Protein 4O8S (pdb70)

Foldseek 3Di:
DADPVLVVQVVLVLLVLLCLPAFAWAEDVLCVVFPPQPFGDFETEEEHADDDPSVVSSVVSDDAFKAWDDKAFPDDDPFKTWITWIAGPVGRDIDDYIYMYGHPVDDDPVQWDAGPRTYGDPLVNLVVLLLQDPPNPHHDQACVSLSVNLVCCVPPLVSDALVSLVSQLVVLVCLVVNCVRYVVNQCVDPRHVVPDSSVSSVSSNVSVVSNVVNVVVVVVVVVVVD

Sequence (226 aa):
SLSEQALNHEKLRAIVKNLADTPVLKGETALYLGYGLNRFSEDLDFDCHKKINLLGRVKSAIPNGIILNDIHIKKDTDSVGRYVRYATKDNKEEQTLKLEISYRDAPKESEVNVIEGRIAKIERIIDNKLCACFDGEHTRTKARDLFDLHFLAKHYEEHFNLDLASRLKDFSKDPDKLVSDYLVDVKLDALLNQIDLEETALELGVAQLIHKKLEKQSHSLNALQE

Secondary structure (DSSP, 8-state):
---HHHHHHHH--HHHHHGGG---B-HHHHHHHHS--SS----EEEEESS---HHHHHHHH--TTEEEEE---SEE-SSEEE--EEEESS--S-EE--EEEEES----GGGEE-S---EE-HHHHHHHHHIIIIISSS----HHHHHHHHHHHHH-GGG--HHHHHHHHHHHS-HHHHHHHHHHHHHH-TTTTT--HHHHHHHHH--HHHHHHHHHHHHHHHHHH-

Organism: Helicobacter pylori (strain J99 / ATCC 700824) (NCBI:txid85963)

B-factor: mean 47.05, std 17.24, range [21.66, 125.43]

Solvent-accessible surface area: 12280 Å² total

InterPro domains:
  IPR014942 Nucleotidyl transferase AbiEii toxin, Type IV TA system [PF08843] (22-191)

Radius of gyration: 19.29 Å; Cα contacts (8 Å, |Δi|>4): 319; chains: 1; bounding box: 40×39×67 Å

Structure (mmCIF, N/CA/C/O backbone):
data_4O8S
#
_entry.id   4O8S
#
_cell.length_a   90.056
_cell.length_b   90.056
_cell.length_c   70.867
_cell.angle_alpha   90.000
_cell.angle_beta   90.000
_cell.angle_gamma   120.000
#
_symmetry.space_group_name_H-M   'P 62'
#
loop_
_entity.id
_entity.type
_entity.pdbx_description
1 polymer Putative
2 water water
#
loop_
_atom_site.group_PDB
_atom_site.id
_atom_site.type_symbol
_atom_site.label_atom_id
_atom_site.label_alt_id
_atom_site.label_comp_id
_atom_site.label_asym_id
_atom_site.label_entity_id
_atom_site.label_seq_id
_atom_site.pdbx_PDB_ins_code
_atom_site.Cartn_x
_atom_site.Cartn_y
_atom_site.Cartn_z
_atom_site.occupancy
_atom_site.B_iso_or_equiv
_atom_site.auth_seq_id
_atom_site.auth_comp_id
_atom_site.auth_asym_id
_atom_site.auth_atom_id
_atom_site.pdbx_PDB_model_num
ATOM 1 N N . SER A 1 1 ? 40.668 5.891 53.634 1.00 95.42 11 SER A N 1
ATOM 2 C CA . SER A 1 1 ? 41.957 6.049 54.306 1.00 96.58 11 SER A CA 1
ATOM 3 C C . SER A 1 1 ? 42.285 4.951 55.337 1.00 97.76 11 SER A C 1
ATOM 4 O O . SER A 1 1 ? 43.319 4.293 55.180 1.00 98.89 11 SER A O 1
ATOM 7 N N . LEU A 1 2 ? 41.479 4.725 56.385 1.00 75.91 12 LEU A N 1
ATOM 8 C CA . LEU A 1 2 ? 40.331 5.510 56.868 1.00 70.75 12 LEU A CA 1
ATOM 9 C C . LEU A 1 2 ? 40.276 5.146 58.357 1.00 66.09 12 LEU A C 1
ATOM 10 O O . LEU A 1 2 ? 40.419 3.967 58.704 1.00 64.03 12 LEU A O 1
ATOM 15 N N . SER A 1 3 ? 40.103 6.126 59.242 1.00 55.12 13 SER A N 1
ATOM 16 C CA . SER A 1 3 ? 40.175 5.836 60.683 1.00 55.74 13 SER A CA 1
ATOM 17 C C . SER A 1 3 ? 39.126 4.812 61.160 1.00 53.21 13 SER A C 1
ATOM 18 O O . SER A 1 3 ? 38.142 4.543 60.463 1.00 50.49 13 SER A O 1
ATOM 21 N N . GLU A 1 4 ? 39.360 4.212 62.324 1.00 58.43 14 GLU A N 1
ATOM 22 C CA . GLU A 1 4 ? 38.434 3.211 62.863 1.00 60.50 14 GLU A CA 1
ATOM 23 C C . GLU A 1 4 ? 37.104 3.868 63.229 1.00 56.49 14 GLU A C 1
ATOM 24 O O . GLU A 1 4 ? 36.026 3.279 63.076 1.00 51.74 14 GLU A O 1
ATOM 30 N N . GLN A 1 5 ? 37.200 5.101 63.712 1.00 58.36 15 GLN A N 1
ATOM 31 C CA . GLN A 1 5 ? 36.035 5.914 64.009 1.00 57.86 15 GLN A CA 1
ATOM 32 C C . GLN A 1 5 ? 35.223 6.147 62.723 1.00 55.04 15 GLN A C 1
ATOM 33 O O . GLN A 1 5 ? 34.005 5.974 62.705 1.00 48.35 15 GLN A O 1
ATOM 39 N N . ALA A 1 6 ? 35.910 6.522 61.647 1.00 38.79 16 ALA A N 1
ATOM 40 C CA . ALA A 1 6 ? 35.260 6.714 60.355 1.00 39.60 16 ALA A CA 1
ATOM 41 C C . ALA A 1 6 ? 34.638 5.408 59.850 1.00 39.95 16 ALA A C 1
ATOM 42 O O . ALA A 1 6 ? 33.525 5.413 59.298 1.00 33.22 16 ALA A O 1
ATOM 44 N N . LEU A 1 7 ? 35.352 4.295 60.039 1.00 46.14 17 LEU A N 1
ATOM 45 C CA . LEU A 1 7 ? 34.874 2.983 59.587 1.00 44.51 17 LEU A CA 1
ATOM 46 C C . LEU A 1 7 ? 33.556 2.582 60.246 1.00 44.01 17 LEU A C 1
ATOM 47 O O . LEU A 1 7 ? 32.659 2.044 59.593 1.00 43.14 17 LEU A O 1
ATOM 52 N N . ASN A 1 8 ? 33.440 2.806 61.549 1.00 40.54 18 ASN A N 1
ATOM 53 C CA . ASN A 1 8 ? 32.188 2.479 62.215 1.00 39.94 18 ASN A CA 1
ATOM 54 C C . ASN A 1 8 ? 31.074 3.425 61.774 1.00 36.29 18 ASN A C 1
ATOM 55 O O . ASN A 1 8 ? 29.929 3.005 61.605 1.00 38.67 18 ASN A O 1
ATOM 60 N N . HIS A 1 9 ? 31.426 4.688 61.549 1.00 36.53 19 HIS A N 1
ATOM 61 C CA . HIS A 1 9 ? 30.478 5.668 61.028 1.00 38.60 19 HIS A CA 1
ATOM 62 C C . HIS A 1 9 ? 29.926 5.235 59.663 1.00 37.77 19 HIS A C 1
ATOM 63 O O . HIS A 1 9 ? 28.708 5.232 59.444 1.00 34.93 19 HIS A O 1
ATOM 70 N N . GLU A 1 10 ? 30.818 4.869 58.744 1.00 36.55 20 GLU A N 1
ATOM 71 C CA . GLU A 1 10 ? 30.382 4.402 57.423 1.00 34.37 20 GLU A CA 1
ATOM 72 C C . GLU A 1 10 ? 29.485 3.177 57.534 1.00 33.26 20 GLU A C 1
ATOM 73 O O . GLU A 1 10 ? 28.495 3.040 56.810 1.00 33.27 20 GLU A O 1
ATOM 79 N N . LYS A 1 11 ? 29.834 2.274 58.440 1.00 37.94 21 LYS A N 1
ATOM 80 C CA . LYS A 1 11 ? 29.056 1.052 58.625 1.00 40.44 21 LYS A CA 1
ATOM 81 C C . LYS A 1 11 ? 27.631 1.364 59.088 1.00 38.24 21 LYS A C 1
ATOM 82 O O . LYS A 1 11 ? 26.663 0.747 58.625 1.00 36.59 21 LYS A O 1
ATOM 88 N N . LEU A 1 12 ? 27.497 2.330 59.995 1.00 31.53 22 LEU A N 1
ATOM 89 C CA . LEU A 1 12 ? 26.168 2.720 60.447 1.00 32.96 22 LEU A CA 1
ATOM 90 C C . LEU A 1 12 ? 25.408 3.399 59.329 1.00 29.65 22 LEU A C 1
ATOM 91 O O . LEU A 1 12 ? 24.240 3.105 59.117 1.00 29.42 22 LEU A O 1
ATOM 104 N N . ARG A 1 14 ? 25.701 3.033 56.055 1.00 36.64 24 ARG A N 1
ATOM 105 C CA . ARG A 1 14 ? 25.296 2.029 55.054 1.00 40.87 24 ARG A CA 1
ATOM 106 C C . ARG A 1 14 ? 24.098 1.191 55.484 1.00 36.38 24 ARG A C 1
ATOM 107 O O . ARG A 1 14 ? 23.183 0.968 54.697 1.00 38.91 24 ARG A O 1
ATOM 115 N N . ALA A 1 15 ? 24.120 0.714 56.726 1.00 33.65 25 ALA A N 1
ATOM 116 C CA . ALA A 1 15 ? 23.023 -0.100 57.244 1.00 35.18 25 ALA A CA 1
ATOM 117 C C . ALA A 1 15 ? 21.721 0.688 57.174 1.00 36.30 25 ALA A C 1
ATOM 118 O O . ALA A 1 15 ? 20.667 0.171 56.762 1.00 35.54 25 ALA A O 1
ATOM 120 N N . ILE A 1 16 ? 21.795 1.955 57.567 1.00 34.01 26 ILE A N 1
ATOM 121 C CA . ILE A 1 16 ? 20.607 2.792 57.534 1.00 33.81 26 ILE A CA 1
ATOM 122 C C . ILE A 1 16 ? 20.076 2.907 56.116 1.00 31.75 26 ILE A C 1
ATOM 123 O O . ILE A 1 16 ? 18.901 2.611 55.866 1.00 32.46 26 ILE A O 1
ATOM 128 N N . VAL A 1 17 ? 20.922 3.333 55.182 1.00 26.39 27 VAL A N 1
ATOM 129 C CA . VAL A 1 17 ? 20.452 3.532 53.805 1.00 28.85 27 VAL A CA 1
ATOM 130 C C . VAL A 1 17 ? 19.921 2.222 53.192 1.00 29.76 27 VAL A C 1
ATOM 131 O O . VAL A 1 17 ? 18.875 2.214 52.538 1.00 30.31 27 VAL A O 1
ATOM 135 N N . LYS A 1 18 ? 20.615 1.115 53.430 1.00 37.61 28 LYS A N 1
ATOM 136 C CA . LYS A 1 18 ? 20.126 -0.176 52.944 1.00 40.31 28 LYS A CA 1
ATOM 137 C C . LYS A 1 18 ? 18.755 -0.521 53.561 1.00 40.44 28 LYS A C 1
ATOM 138 O O . LYS A 1 18 ? 17.857 -1.010 52.869 1.00 37.94 28 LYS A O 1
ATOM 144 N N . ASN A 1 19 ? 18.573 -0.220 54.844 1.00 36.36 29 ASN A N 1
ATOM 145 C CA . ASN A 1 19 ? 17.273 -0.460 55.474 1.00 38.57 29 ASN A CA 1
ATOM 146 C C . ASN A 1 19 ? 16.146 0.289 54.773 1.00 41.31 29 ASN A C 1
ATOM 147 O O . ASN A 1 19 ? 15.036 -0.221 54.658 1.00 46.09 29 ASN A O 1
ATOM 152 N N . LEU A 1 20 ? 16.440 1.480 54.266 1.00 34.25 30 LEU A N 1
ATOM 153 C CA . LEU A 1 20 ? 15.412 2.310 53.642 1.00 32.91 30 LEU A CA 1
ATOM 154 C C . LEU A 1 20 ? 15.145 1.991 52.168 1.00 36.29 30 LEU A C 1
ATOM 155 O O . LEU A 1 20 ? 14.360 2.689 51.516 1.00 33.15 30 LEU A O 1
ATOM 160 N N . ALA A 1 21 ? 15.767 0.941 51.637 1.00 44.58 31 ALA A N 1
ATOM 161 C CA . ALA A 1 21 ? 15.620 0.629 50.207 1.00 42.51 31 ALA A CA 1
ATOM 162 C C . ALA A 1 21 ? 14.186 0.268 49.780 1.00 45.64 31 ALA A C 1
ATOM 163 O O . ALA A 1 21 ? 13.826 0.393 48.597 1.00 44.28 31 ALA A O 1
ATOM 165 N N . ASP A 1 22 ? 13.366 -0.172 50.732 1.00 49.25 32 ASP A N 1
ATOM 166 C CA . ASP A 1 22 ? 11.968 -0.464 50.425 1.00 52.04 32 ASP A CA 1
ATOM 167 C C . ASP A 1 22 ? 11.011 0.692 50.741 1.00 54.36 32 ASP A C 1
ATOM 168 O O . ASP A 1 22 ? 9.793 0.519 50.691 1.00 58.65 32 ASP A O 1
ATOM 173 N N . THR A 1 23 ? 11.560 1.870 51.051 1.00 44.51 33 THR A N 1
ATOM 174 C CA . THR A 1 23 ? 10.748 3.071 51.289 1.00 41.85 33 THR A CA 1
ATOM 175 C C . THR A 1 23 ? 10.942 4.030 50.116 1.00 39.46 33 THR A C 1
ATOM 176 O O . THR A 1 23 ? 11.728 3.736 49.211 1.00 38.60 33 THR A O 1
ATOM 180 N N . PRO A 1 24 ? 10.228 5.175 50.106 1.00 42.70 34 PRO A N 1
ATOM 181 C CA . PRO A 1 24 ? 10.498 6.075 48.976 1.00 41.75 34 PRO A CA 1
ATOM 182 C C . PRO A 1 24 ? 11.667 7.040 49.228 1.00 36.62 34 PRO A C 1
ATOM 183 O O . PRO A 1 24 ? 11.878 7.940 48.413 1.00 36.72 34 PRO A O 1
ATOM 195 N N . VAL A 1 26 ? 15.158 8.779 49.160 1.00 29.67 36 VAL A N 1
ATOM 196 C CA . VAL A 1 26 ? 16.235 8.843 48.174 1.00 29.01 36 VAL A CA 1
ATOM 197 C C . VAL A 1 26 ? 17.418 9.612 48.758 1.00 29.89 36 VAL A C 1
ATOM 198 O O . VAL A 1 26 ? 17.281 10.811 49.091 1.00 27.11 36 VAL A O 1
ATOM 202 N N . LEU A 1 27 ? 18.562 8.938 48.896 1.00 23.53 37 LEU A N 1
ATOM 203 C CA . LEU A 1 27 ? 19.803 9.576 49.367 1.00 25.66 37 LEU A CA 1
ATOM 204 C C . LEU A 1 27 ? 20.321 10.530 48.307 1.00 29.88 37 LEU A C 1
ATOM 205 O O . LEU A 1 27 ? 20.363 10.188 47.118 1.00 26.72 37 LEU A O 1
ATOM 210 N N . LYS A 1 28 ? 20.709 11.736 48.725 1.00 21.66 38 LYS A N 1
ATOM 211 C CA . LYS A 1 28 ? 21.237 12.713 47.800 1.00 24.70 38 LYS A CA 1
ATOM 212 C C . LYS A 1 28 ? 22.517 13.322 48.354 1.00 22.28 38 LYS A C 1
ATOM 213 O O . LYS A 1 28 ? 23.082 12.832 49.331 1.00 22.24 38 LYS A O 1
ATOM 219 N N . GLY A 1 29 ? 22.973 14.376 47.694 1.00 28.18 39 GLY A N 1
ATOM 220 C CA . GLY A 1 29 ? 24.115 15.144 48.136 1.00 28.62 39 GLY A CA 1
ATOM 221 C C . GLY A 1 29 ? 25.413 14.391 48.284 1.00 30.58 39 GLY A C 1
ATOM 222 O O . GLY A 1 29 ? 25.703 13.421 47.545 1.00 29.89 39 GLY A O 1
ATOM 223 N N . GLU A 1 30 ? 26.193 14.824 49.268 1.00 26.63 40 GLU A N 1
ATOM 224 C CA . GLU A 1 30 ? 27.579 14.402 49.382 1.00 28.93 40 GLU A CA 1
ATOM 225 C C . GLU A 1 30 ? 27.738 12.939 49.696 1.00 28.59 40 GLU A C 1
ATOM 226 O O . GLU A 1 30 ? 28.600 12.256 49.132 1.00 28.07 40 GLU A O 1
ATOM 232 N N . THR A 1 31 ? 26.915 12.439 50.601 1.00 24.78 41 THR A N 1
ATOM 233 C CA . THR A 1 31 ? 27.066 11.051 50.996 1.00 26.13 41 THR A CA 1
ATOM 234 C C . THR A 1 31 ? 26.502 10.117 49.921 1.00 25.65 41 THR A C 1
ATOM 235 O O . THR A 1 31 ? 26.867 8.942 49.872 1.00 26.00 41 THR A O 1
ATOM 239 N N . ALA A 1 32 ? 25.660 10.642 49.031 1.00 24.58 42 ALA A N 1
ATOM 240 C CA . ALA A 1 32 ? 25.240 9.857 47.857 1.00 26.85 42 ALA A CA 1
ATOM 241 C C . ALA A 1 32 ? 26.446 9.655 46.948 1.00 25.69 42 ALA A C 1
ATOM 242 O O . ALA A 1 32 ? 26.721 8.542 46.479 1.00 25.55 42 ALA A O 1
ATOM 244 N N . LEU A 1 33 ? 27.198 10.725 46.731 1.00 26.12 43 LEU A N 1
ATOM 245 C CA . LEU A 1 33 ? 28.449 10.608 45.974 1.00 30.06 43 LEU A CA 1
ATOM 246 C C . LEU A 1 33 ? 29.422 9.606 46.617 1.00 28.74 43 LEU A C 1
ATOM 247 O O . LEU A 1 33 ? 30.047 8.786 45.920 1.00 28.63 43 LEU A O 1
ATOM 252 N N . TYR A 1 34 ? 29.519 9.636 47.945 1.00 26.62 44 TYR A N 1
ATOM 253 C CA . TYR A 1 34 ? 30.449 8.758 48.649 1.00 28.27 44 TYR A CA 1
ATOM 254 C C . TYR A 1 34 ? 30.061 7.277 48.652 1.00 32.73 44 TYR A C 1
ATOM 255 O O . TYR A 1 34 ? 30.918 6.419 48.417 1.00 32.79 44 TYR A O 1
ATOM 264 N N . LEU A 1 35 ? 28.790 6.980 48.933 1.00 27.15 45 LEU A N 1
ATOM 265 C CA . LEU A 1 35 ? 28.336 5.593 49.052 1.00 31.36 45 LEU A CA 1
ATOM 266 C C . LEU A 1 35 ? 27.995 5.009 47.679 1.00 31.68 45 LEU A C 1
ATOM 267 O O . LEU A 1 35 ? 28.092 3.805 47.463 1.00 33.78 45 LEU A O 1
ATOM 272 N N . GLY A 1 36 ? 27.567 5.870 46.766 1.00 29.45 46 GLY A N 1
ATOM 273 C CA . GLY A 1 36 ? 27.085 5.407 45.481 1.00 35.33 46 GLY A CA 1
ATOM 274 C C . GLY A 1 36 ? 28.016 5.627 44.298 1.00 36.92 46 GLY A C 1
ATOM 275 O O . GLY A 1 36 ? 27.985 4.843 43.348 1.00 31.62 46 GLY A O 1
ATOM 276 N N . TYR A 1 37 ? 28.841 6.671 44.332 1.00 27.18 47 TYR A N 1
ATOM 277 C CA . TYR A 1 37 ? 29.535 7.038 43.105 1.00 28.25 47 TYR A CA 1
ATOM 278 C C . TYR A 1 37 ? 31.055 7.140 43.186 1.00 25.75 47 TYR A C 1
ATOM 279 O O . TYR A 1 37 ? 31.686 7.653 42.254 1.00 29.76 47 TYR A O 1
ATOM 288 N N . GLY A 1 38 ? 31.641 6.666 44.279 1.00 26.44 48 GLY A N 1
ATOM 289 C CA . GLY A 1 38 ? 33.091 6.589 44.380 1.00 32.36 48 GLY A CA 1
ATOM 290 C C . GLY A 1 38 ? 33.824 7.871 44.752 1.00 31.43 48 GLY A C 1
ATOM 291 O O . GLY A 1 38 ? 35.024 8.022 44.470 1.00 28.37 48 GLY A O 1
ATOM 292 N N . LEU A 1 39 ? 33.125 8.809 45.387 1.00 23.92 49 LEU A N 1
ATOM 293 C CA . LEU A 1 39 ? 33.778 10.045 45.813 1.00 26.11 49 LEU A CA 1
ATOM 294 C C . LEU A 1 39 ? 35.023 9.725 46.653 1.00 25.62 49 LEU A C 1
ATOM 295 O O . LEU A 1 39 ? 34.967 8.876 47.550 1.00 25.10 49 LEU A O 1
ATOM 300 N N . ASN A 1 40 ? 36.137 10.406 46.388 1.00 27.67 50 ASN A N 1
ATOM 301 C CA . ASN A 1 40 ? 37.385 10.079 47.083 1.00 34.20 50 ASN A CA 1
ATOM 302 C C . ASN A 1 40 ? 37.722 11.019 48.250 1.00 36.19 50 ASN A C 1
ATOM 303 O O . ASN A 1 40 ? 38.882 11.393 48.456 1.00 33.75 50 ASN A O 1
ATOM 308 N N . ARG A 1 41 ? 36.695 11.412 49.001 1.00 32.80 51 ARG A N 1
ATOM 309 C CA . ARG A 1 41 ? 36.890 12.041 50.307 1.00 29.75 51 ARG A CA 1
ATOM 310 C C . ARG A 1 41 ? 35.771 11.454 51.141 1.00 31.56 51 ARG A C 1
ATOM 311 O O . ARG A 1 41 ? 34.782 10.957 50.587 1.00 31.33 51 ARG A O 1
ATOM 319 N N . PHE A 1 42 ? 35.925 11.471 52.455 1.00 29.04 52 PHE A N 1
ATOM 320 C CA . PHE A 1 42 ? 34.890 10.971 53.347 1.00 29.24 52 PHE A CA 1
ATOM 321 C C . PHE A 1 42 ? 33.722 11.949 53.417 1.00 29.77 52 PHE A C 1
ATOM 322 O O . PHE A 1 42 ? 33.874 13.139 53.090 1.00 31.15 52 PHE A O 1
ATOM 330 N N . SER A 1 43 ? 32.562 11.444 53.836 1.00 33.57 53 SER A N 1
ATOM 331 C CA . SER A 1 43 ? 31.340 12.244 54.001 1.00 33.37 53 SER A CA 1
ATOM 332 C C . SER A 1 43 ? 30.601 11.700 55.222 1.00 34.14 53 SER A C 1
ATOM 333 O O . SER A 1 43 ? 30.511 10.486 55.385 1.00 31.22 53 SER A O 1
ATOM 336 N N . GLU A 1 44 ? 30.041 12.571 56.062 1.00 33.51 54 GLU A N 1
ATOM 337 C CA . GLU A 1 44 ? 29.534 12.111 57.356 1.00 37.05 54 GLU A CA 1
ATOM 338 C C . GLU A 1 44 ? 28.033 12.314 57.609 1.00 38.10 54 GLU A C 1
ATOM 339 O O . GLU A 1 44 ? 27.507 11.739 58.555 1.00 39.77 54 GLU A O 1
ATOM 345 N N . ASP A 1 45 ? 27.358 13.148 56.822 1.00 34.96 55 ASP A N 1
ATOM 346 C CA . ASP A 1 45 ? 25.929 13.408 57.048 1.00 36.59 55 ASP A CA 1
ATOM 347 C C . ASP A 1 45 ? 25.048 12.603 56.077 1.00 38.04 55 ASP A C 1
ATOM 348 O O . ASP A 1 45 ? 25.485 12.284 54.970 1.00 35.25 55 ASP A O 1
ATOM 353 N N . LEU A 1 46 ? 23.814 12.281 56.473 1.00 25.37 56 LEU A N 1
ATOM 354 C CA . LEU A 1 46 ? 22.895 11.639 55.540 1.00 23.95 56 LEU A CA 1
ATOM 355 C C . LEU A 1 46 ? 21.790 12.621 55.160 1.00 29.32 56 LEU A C 1
ATOM 356 O O . LEU A 1 46 ? 21.151 13.231 56.046 1.00 31.25 56 LEU A O 1
ATOM 361 N N . ASP A 1 47 ? 21.566 12.789 53.856 1.00 27.11 57 ASP A N 1
ATOM 362 C CA . ASP A 1 47 ? 20.549 13.713 53.368 1.00 30.37 57 ASP A CA 1
ATOM 363 C C . ASP A 1 47 ? 19.645 12.994 52.362 1.00 31.92 57 ASP A C 1
ATOM 364 O O . ASP A 1 47 ? 20.135 12.364 51.407 1.00 29.48 57 ASP A O 1
ATOM 369 N N . PHE A 1 48 ? 18.333 13.092 52.572 1.00 26.17 58 PHE A N 1
ATOM 370 C CA . PHE A 1 48 ? 17.364 12.391 51.727 1.00 24.99 58 PHE A CA 1
ATOM 371 C C . PHE A 1 48 ? 16.304 13.316 51.170 1.00 27.87 58 PHE A C 1
ATOM 372 O O . PHE A 1 48 ? 16.036 14.398 51.736 1.00 28.40 58 PHE A O 1
ATOM 380 N N . ASP A 1 49 ? 15.703 12.897 50.060 1.00 27.30 59 ASP A N 1
ATOM 381 C CA . ASP A 1 49 ? 14.411 13.435 49.620 1.00 30.92 59 ASP A CA 1
ATOM 382 C C . ASP A 1 49 ? 13.418 12.309 49.824 1.00 32.27 59 ASP A C 1
ATOM 383 O O . ASP A 1 49 ? 13.789 11.137 49.739 1.00 30.99 59 ASP A O 1
ATOM 388 N N . CYS A 1 50 ? 12.166 12.659 50.099 1.00 32.70 60 CYS A N 1
ATOM 389 C CA . CYS A 1 50 ? 11.103 11.677 50.211 1.00 33.87 60 CYS A CA 1
ATOM 390 C C . CYS A 1 50 ? 9.778 12.378 49.951 1.00 39.01 60 CYS A C 1
ATOM 391 O O . CYS A 1 50 ? 9.581 13.504 50.406 1.00 38.06 60 CYS A O 1
ATOM 394 N N . HIS A 1 51 ? 8.863 11.732 49.236 1.00 43.19 61 HIS A N 1
ATOM 395 C CA . HIS A 1 51 ? 7.593 12.389 48.912 1.00 45.67 61 HIS A CA 1
ATOM 396 C C . HIS A 1 51 ? 6.536 12.256 50.019 1.00 48.64 61 HIS A C 1
ATOM 397 O O . HIS A 1 51 ? 5.535 12.981 50.011 1.00 52.25 61 HIS A O 1
ATOM 404 N N . LYS A 1 52 ? 6.745 11.337 50.961 1.00 47.36 62 LYS A N 1
ATOM 405 C CA . LYS A 1 52 ? 5.840 11.235 52.108 1.00 49.29 62 LYS A CA 1
ATOM 406 C C . LYS A 1 52 ? 6.553 10.809 53.391 1.00 49.72 62 LYS A C 1
ATOM 407 O O . LYS A 1 52 ? 7.709 10.360 53.364 1.00 46.17 62 LYS A O 1
ATOM 413 N N . LYS A 1 53 ? 5.847 10.944 54.509 1.00 44.38 63 LYS A N 1
ATOM 414 C CA . LYS A 1 53 ? 6.366 10.543 55.815 1.00 46.44 63 LYS A CA 1
ATOM 415 C C . LYS A 1 53 ? 6.528 9.031 55.940 1.00 45.63 63 LYS A C 1
ATOM 416 O O . LYS A 1 53 ? 5.781 8.269 55.323 1.00 46.80 63 LYS A O 1
ATOM 422 N N . ILE A 1 54 ? 7.503 8.608 56.746 1.00 44.05 64 ILE A N 1
ATOM 423 C CA . ILE A 1 54 ? 7.735 7.192 57.037 1.00 46.83 64 ILE A CA 1
ATOM 424 C C . ILE A 1 54 ? 8.057 6.999 58.529 1.00 50.74 64 ILE A C 1
ATOM 425 O O . ILE A 1 54 ? 8.134 7.978 59.287 1.00 49.09 64 ILE A O 1
ATOM 430 N N . ASN A 1 55 ? 8.247 5.749 58.955 1.00 49.77 65 ASN A N 1
ATOM 431 C CA . ASN A 1 55 ? 8.642 5.491 60.336 1.00 49.61 65 ASN A CA 1
ATOM 432 C C . ASN A 1 55 ? 10.165 5.550 60.452 1.00 51.30 65 ASN A C 1
ATOM 433 O O . ASN A 1 55 ? 10.832 4.526 60.628 1.00 49.80 65 ASN A O 1
ATOM 438 N N . LEU A 1 56 ? 10.698 6.766 60.366 1.00 49.43 66 LEU A N 1
ATOM 439 C CA . LEU A 1 56 ? 12.132 6.997 60.379 1.00 46.86 66 LEU A CA 1
ATOM 440 C C . LEU A 1 56 ? 12.782 6.433 61.634 1.00 47.50 66 LEU A C 1
ATOM 441 O O . LEU A 1 56 ? 13.769 5.694 61.555 1.00 47.97 66 LEU A O 1
ATOM 446 N N . LEU A 1 57 ? 12.238 6.804 62.789 1.00 49.36 67 LEU A N 1
ATOM 447 C CA . LEU A 1 57 ? 12.738 6.317 64.069 1.00 51.01 67 LEU A CA 1
ATOM 448 C C . LEU A 1 57 ? 12.804 4.785 64.125 1.00 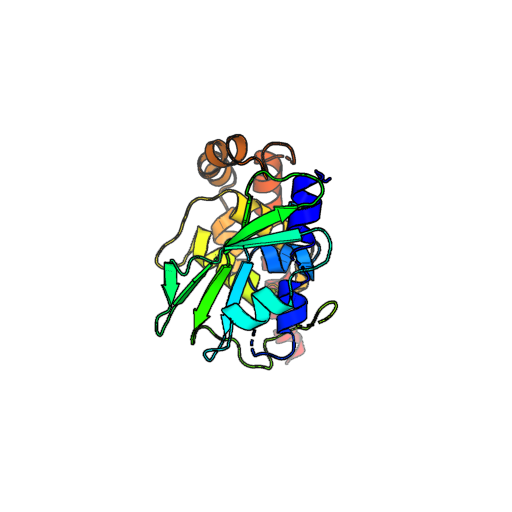49.93 67 LEU A C 1
ATOM 449 O O . LEU A 1 57 ? 13.788 4.211 64.612 1.00 47.56 67 LEU A O 1
ATOM 454 N N . GLY A 1 58 ? 11.765 4.131 63.609 1.00 48.76 68 GLY A N 1
ATOM 455 C CA . GLY A 1 58 ? 11.704 2.679 63.628 1.00 54.44 68 GLY A CA 1
ATOM 456 C C . GLY A 1 58 ? 12.719 2.025 62.706 1.00 52.29 68 GLY A C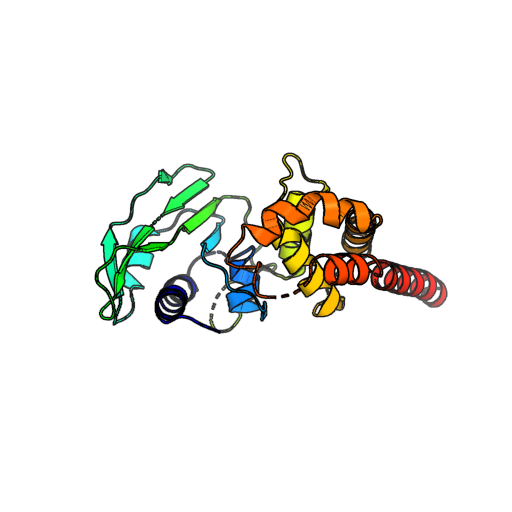 1
ATOM 457 O O . GLY A 1 58 ? 13.422 1.089 63.100 1.00 52.87 68 GLY A O 1
ATOM 458 N N . ARG A 1 59 ? 12.794 2.510 61.471 1.00 47.12 69 ARG A N 1
ATOM 459 C CA . ARG A 1 59 ? 13.751 1.966 60.513 1.00 45.93 69 ARG A CA 1
ATOM 460 C C . ARG A 1 59 ? 15.178 2.151 61.026 1.00 45.37 69 ARG A C 1
ATOM 461 O O . ARG A 1 59 ? 16.010 1.239 60.941 1.00 46.02 69 ARG A O 1
ATOM 469 N N . VAL A 1 60 ? 15.463 3.326 61.580 1.00 41.83 70 VAL A N 1
ATOM 470 C CA . VAL A 1 60 ? 16.804 3.578 62.082 1.00 41.62 70 VAL A CA 1
ATOM 471 C C . VAL A 1 60 ? 17.171 2.606 63.200 1.00 45.09 70 VAL A C 1
ATOM 472 O O . VAL A 1 60 ? 18.267 2.028 63.184 1.00 45.80 70 VAL A O 1
ATOM 476 N N . LYS A 1 61 ? 16.266 2.406 64.158 1.00 50.93 71 LYS A N 1
ATOM 477 C CA . LYS A 1 61 ? 16.558 1.473 65.245 1.00 51.32 71 LYS A CA 1
ATOM 478 C C . LYS A 1 61 ? 16.682 0.033 64.724 1.00 51.60 71 LYS A C 1
ATOM 479 O O . LYS A 1 61 ? 17.565 -0.709 65.143 1.00 53.65 71 LYS A O 1
ATOM 485 N N . SER A 1 62 ? 15.836 -0.345 63.771 1.00 51.02 72 SER A N 1
ATOM 486 C CA . SER A 1 62 ? 15.896 -1.700 63.234 1.00 53.27 72 SER A CA 1
ATOM 487 C C . SER A 1 62 ? 17.069 -1.868 62.252 1.00 54.23 72 SER A C 1
ATOM 488 O O . SER A 1 62 ? 17.380 -2.986 61.833 1.00 56.16 72 SER A O 1
ATOM 491 N N . ALA A 1 63 ? 17.722 -0.761 61.892 1.00 46.13 73 ALA A N 1
ATOM 492 C CA . ALA A 1 63 ? 18.877 -0.827 60.994 1.00 41.58 73 ALA A CA 1
ATOM 493 C C . ALA A 1 63 ? 20.198 -1.001 61.742 1.00 42.95 73 ALA A C 1
ATOM 494 O O . ALA A 1 63 ? 21.176 -1.483 61.164 1.00 40.28 73 ALA A O 1
ATOM 496 N N . ILE A 1 64 ? 20.238 -0.579 63.008 1.00 44.81 74 ILE A N 1
ATOM 497 C CA . ILE A 1 64 ? 21.474 -0.623 63.794 1.00 46.78 74 ILE A CA 1
ATOM 498 C C . ILE A 1 64 ? 22.202 -1.962 63.646 1.00 48.85 74 ILE A C 1
ATOM 499 O O . ILE A 1 64 ? 21.637 -3.014 63.958 1.00 48.55 74 ILE A O 1
ATOM 504 N N . PRO A 1 65 ? 23.448 -1.919 63.136 1.00 43.90 75 PRO A N 1
ATOM 505 C CA . PRO A 1 65 ? 24.259 -3.114 62.882 1.00 49.51 75 PRO A CA 1
ATOM 506 C C . PRO A 1 65 ? 25.060 -3.506 64.114 1.00 52.02 75 PRO A C 1
ATOM 507 O O . PRO A 1 65 ? 25.254 -2.690 65.019 1.00 49.67 75 PRO A O 1
ATOM 511 N N . ASN A 1 66 ? 25.525 -4.748 64.145 1.00 57.54 76 ASN A N 1
ATOM 512 C CA . ASN A 1 66 ? 26.298 -5.235 65.275 1.00 56.33 76 ASN A CA 1
ATOM 513 C C . ASN A 1 66 ? 27.598 -4.452 65.420 1.00 54.48 76 ASN A C 1
ATOM 514 O O . ASN A 1 66 ? 28.236 -4.116 64.427 1.00 54.35 76 ASN A O 1
ATOM 519 N N . GLY A 1 67 ? 27.977 -4.136 66.654 1.00 58.21 77 GLY A N 1
ATOM 520 C CA . GLY A 1 67 ? 29.174 -3.345 66.876 1.00 61.67 77 GLY A CA 1
ATOM 521 C C . GLY A 1 67 ? 28.882 -1.877 67.127 1.00 58.65 77 GLY A C 1
ATOM 522 O O . GLY A 1 67 ? 29.778 -1.120 67.513 1.00 59.10 77 GLY A O 1
ATOM 523 N N . ILE A 1 68 ? 27.632 -1.472 66.898 1.00 54.16 78 ILE A N 1
ATOM 524 C CA . ILE A 1 68 ? 27.207 -0.092 67.150 1.00 50.78 78 ILE A CA 1
ATOM 525 C C . ILE A 1 68 ? 26.147 -0.080 68.243 1.00 48.44 78 ILE A C 1
ATOM 526 O O . ILE A 1 68 ? 25.233 -0.913 68.229 1.00 49.23 78 ILE A O 1
ATOM 531 N N . ILE A 1 69 ? 26.264 0.849 69.189 1.00 50.69 79 ILE A N 1
ATOM 532 C CA . ILE A 1 69 ? 25.227 1.024 70.206 1.00 52.99 79 ILE A CA 1
ATOM 533 C C . ILE A 1 69 ? 24.449 2.302 69.957 1.00 46.79 79 ILE A C 1
ATOM 534 O O . ILE A 1 69 ? 25.038 3.385 69.909 1.00 45.10 79 ILE A O 1
ATOM 539 N N . LEU A 1 70 ? 23.134 2.178 69.802 1.00 45.13 80 LEU A N 1
ATOM 540 C CA . LEU A 1 70 ? 22.272 3.348 69.677 1.00 42.73 80 LEU A CA 1
ATOM 541 C C . LEU A 1 70 ? 21.947 3.922 71.046 1.00 48.07 80 LEU A C 1
ATOM 542 O O . LEU A 1 70 ? 21.203 3.318 71.830 1.00 50.13 80 LEU A O 1
ATOM 547 N N . ASN A 1 71 ? 22.515 5.086 71.335 1.00 53.26 81 ASN A N 1
ATOM 548 C CA . ASN A 1 71 ? 22.216 5.789 72.582 1.00 53.34 81 ASN A CA 1
ATOM 549 C C . ASN A 1 71 ? 20.867 6.524 72.558 1.00 60.09 81 ASN A C 1
ATOM 550 O O . ASN A 1 71 ? 20.022 6.328 73.443 1.00 60.91 81 ASN A O 1
ATOM 555 N N . ASP A 1 72 ? 20.666 7.355 71.534 1.00 59.98 82 ASP A N 1
ATOM 556 C CA . ASP A 1 72 ? 19.481 8.204 71.448 1.00 60.64 82 ASP A CA 1
ATOM 557 C C . ASP A 1 72 ? 19.276 8.741 70.023 1.00 55.63 82 ASP A C 1
ATOM 558 O O . ASP A 1 72 ? 20.236 8.905 69.266 1.00 54.25 82 ASP A O 1
ATOM 563 N N . ILE A 1 73 ? 18.024 9.001 69.656 1.00 42.20 83 ILE A N 1
ATOM 564 C CA . ILE A 1 73 ? 17.739 9.778 68.452 1.00 39.67 83 ILE A CA 1
ATOM 565 C C . ILE A 1 73 ? 16.999 11.050 68.843 1.00 41.45 83 ILE A C 1
ATOM 566 O O . ILE A 1 73 ? 15.833 10.988 69.244 1.00 43.39 83 ILE A O 1
ATOM 571 N N . HIS A 1 74 ? 17.667 12.194 68.723 1.00 41.80 84 HIS A N 1
ATOM 572 C CA . HIS A 1 74 ? 17.034 13.490 68.974 1.00 42.99 84 HIS A CA 1
ATOM 573 C C . HIS A 1 74 ? 16.384 14.072 67.704 1.00 43.08 84 HIS A C 1
ATOM 574 O O . HIS A 1 74 ? 17.053 14.269 66.675 1.00 41.23 84 HIS A O 1
ATOM 581 N N . ILE A 1 75 ? 15.079 14.343 67.774 1.00 31.77 85 ILE A N 1
ATOM 582 C CA . ILE A 1 75 ? 14.339 14.911 66.639 1.00 28.90 85 ILE A CA 1
ATOM 583 C C . ILE A 1 75 ? 14.399 16.424 66.731 1.00 35.48 85 ILE A C 1
ATOM 584 O O . ILE A 1 75 ? 13.678 17.030 67.554 1.00 31.40 85 ILE A O 1
ATOM 589 N N . LYS A 1 76 ? 15.260 17.045 65.930 1.00 32.80 86 LYS A N 1
ATOM 590 C CA . LYS A 1 76 ? 15.404 18.497 65.973 1.00 38.28 86 LYS A CA 1
ATOM 591 C C . LYS A 1 76 ? 14.214 19.119 65.299 1.00 36.78 86 LYS A C 1
ATOM 592 O O . LYS A 1 76 ? 13.722 20.180 65.712 1.00 36.16 86 LYS A O 1
ATOM 598 N N . LYS A 1 77 ? 13.738 18.437 64.267 1.00 31.90 87 LYS A N 1
ATOM 599 C CA . LYS A 1 77 ? 12.666 18.983 63.465 1.00 35.49 87 LYS A CA 1
ATOM 600 C C . LYS A 1 77 ? 11.938 17.873 62.708 1.00 36.24 87 LYS A C 1
ATOM 601 O O . LYS A 1 77 ? 12.558 17.031 62.049 1.00 37.07 87 LYS A O 1
ATOM 607 N N . ASP A 1 78 ? 10.620 17.857 62.826 1.00 34.75 88 ASP A N 1
ATOM 608 C CA . ASP A 1 78 ? 9.792 16.984 62.017 1.00 36.07 88 ASP A CA 1
ATOM 609 C C . ASP A 1 78 ? 8.552 17.792 61.654 1.00 39.63 88 ASP A C 1
ATOM 610 O O . ASP A 1 78 ? 7.620 17.932 62.463 1.00 37.52 88 ASP A O 1
ATOM 615 N N . THR A 1 79 ? 8.571 18.357 60.449 1.00 30.21 89 THR A N 1
ATOM 616 C CA . THR A 1 79 ? 7.472 19.180 59.940 1.00 32.63 89 THR A CA 1
ATOM 617 C C . THR A 1 79 ? 7.010 18.665 58.591 1.00 36.89 89 THR A C 1
ATOM 618 O O . THR A 1 79 ? 7.477 17.619 58.123 1.00 35.61 89 THR A O 1
ATOM 622 N N . ASP A 1 80 ? 6.116 19.414 57.956 1.00 40.54 90 ASP A N 1
ATOM 623 C CA . ASP A 1 80 ? 5.582 19.028 56.656 1.00 44.21 90 ASP A CA 1
ATOM 624 C C . ASP A 1 80 ? 6.657 19.019 55.585 1.00 40.26 90 ASP A C 1
ATOM 625 O O . ASP A 1 80 ? 6.547 18.301 54.590 1.00 41.71 90 ASP A O 1
ATOM 630 N N . SER A 1 81 ? 7.679 19.841 55.777 1.00 35.51 91 SER A N 1
ATOM 631 C CA . SER A 1 81 ? 8.646 20.083 54.719 1.00 41.60 91 SER A CA 1
ATOM 632 C C . SER A 1 81 ? 10.052 19.567 55.057 1.00 39.11 91 SER A C 1
ATOM 633 O O . SER A 1 81 ? 10.861 19.340 54.154 1.00 36.44 91 SER A O 1
ATOM 636 N N . VAL A 1 82 ? 10.348 19.386 56.345 1.00 37.14 92 VAL A N 1
ATOM 637 C CA . VAL A 1 82 ? 11.692 18.971 56.725 1.00 36.20 92 VAL A CA 1
ATOM 638 C C . VAL A 1 82 ? 11.747 18.016 57.919 1.00 36.48 92 VAL A C 1
ATOM 639 O O . VAL A 1 82 ? 10.955 18.124 58.871 1.00 35.67 92 VAL A O 1
ATOM 643 N N . GLY A 1 83 ? 12.671 17.060 57.841 1.00 28.72 93 GLY A N 1
ATOM 644 C CA . GLY A 1 83 ? 12.982 16.161 58.940 1.00 25.83 93 GLY A CA 1
ATOM 645 C C . GLY A 1 83 ? 14.450 16.336 59.294 1.00 29.44 93 GLY A C 1
ATOM 646 O O . GLY A 1 83 ? 15.307 16.380 58.403 1.00 29.70 93 GLY A O 1
ATOM 647 N N . ARG A 1 84 ? 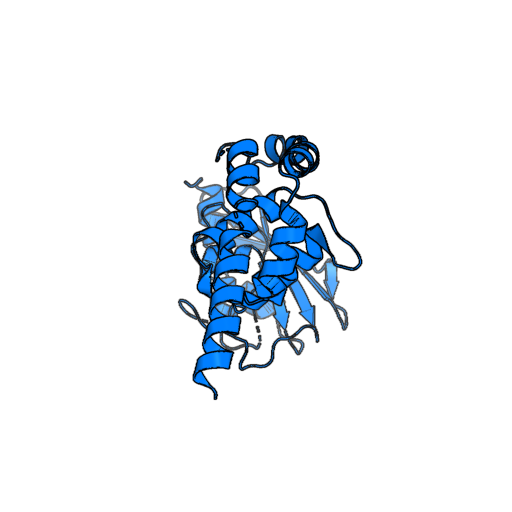14.749 16.477 60.580 1.00 25.18 94 ARG A N 1
ATOM 648 C CA . ARG A 1 84 ? 16.121 16.656 61.019 1.00 26.69 94 ARG A CA 1
ATOM 649 C C . ARG A 1 84 ? 16.353 15.921 62.318 1.00 33.33 94 ARG A C 1
ATOM 650 O O . ARG A 1 84 ? 15.727 16.225 63.352 1.00 29.74 94 ARG A O 1
ATOM 658 N N . TYR A 1 85 ? 17.252 14.938 62.264 1.00 27.65 95 TYR A N 1
ATOM 659 C CA . TYR A 1 85 ? 17.481 14.066 63.396 1.00 27.76 95 TYR A CA 1
ATOM 660 C C . TYR A 1 85 ? 18.964 13.988 63.736 1.00 34.08 95 TYR A C 1
ATOM 661 O O . TYR A 1 85 ? 19.819 14.059 62.841 1.00 30.98 95 TYR A O 1
ATOM 678 N N . VAL A 1 87 ? 21.296 11.306 65.331 1.00 34.30 97 VAL A N 1
ATOM 679 C CA . VAL A 1 87 ? 21.434 9.933 65.788 1.00 35.85 97 VAL A CA 1
ATOM 680 C C . VAL A 1 87 ? 22.696 9.804 66.611 1.00 36.23 97 VAL A C 1
ATOM 681 O O . VAL A 1 87 ? 23.798 9.958 66.089 1.00 40.98 97 VAL A O 1
ATOM 685 N N . ARG A 1 88 ? 22.542 9.534 67.903 1.00 43.74 98 ARG A N 1
ATOM 686 C CA . ARG A 1 88 ? 23.698 9.464 68.791 1.00 45.69 98 ARG A CA 1
ATOM 687 C C . ARG A 1 88 ? 24.017 8.018 69.146 1.00 44.01 98 ARG A C 1
ATOM 688 O O . ARG A 1 88 ? 23.130 7.229 69.497 1.00 41.29 98 ARG A O 1
ATOM 696 N N . TYR A 1 89 ? 25.291 7.667 69.016 1.00 38.80 99 TYR A N 1
ATOM 697 C CA . TYR A 1 89 ? 25.676 6.264 69.075 1.00 40.56 99 TYR A CA 1
ATOM 698 C C . TYR A 1 89 ? 27.091 6.110 69.590 1.00 40.60 99 TYR A C 1
ATOM 699 O O . TYR A 1 89 ? 27.882 7.067 69.577 1.00 40.55 99 TYR A O 1
ATOM 708 N N . ALA A 1 90 ? 27.401 4.892 70.025 1.00 40.16 100 ALA A N 1
ATOM 709 C CA . ALA A 1 90 ? 28.761 4.512 70.395 1.00 48.55 100 ALA A CA 1
ATOM 710 C C . ALA A 1 90 ? 29.080 3.195 69.697 1.00 49.31 100 ALA A C 1
ATOM 711 O O . ALA A 1 90 ? 28.210 2.612 69.028 1.00 47.81 100 ALA A O 1
ATOM 713 N N . THR A 1 91 ? 30.318 2.729 69.844 1.00 47.79 101 THR A N 1
ATOM 714 C CA . THR A 1 91 ? 30.731 1.462 69.241 1.00 54.97 101 THR A CA 1
ATOM 715 C C . THR A 1 91 ? 31.240 0.504 70.309 1.00 59.54 101 THR A C 1
ATOM 716 O O . THR A 1 91 ? 31.305 0.857 71.488 1.00 56.71 101 THR A O 1
ATOM 720 N N . LYS A 1 92 ? 31.593 -0.709 69.895 1.00 84.83 102 LYS A N 1
ATOM 721 C CA . LYS A 1 92 ? 32.262 -1.641 70.791 1.00 87.19 102 LYS A CA 1
ATOM 722 C C . LYS A 1 92 ? 33.716 -1.209 70.944 1.00 86.76 102 LYS A C 1
ATOM 723 O O . LYS A 1 92 ? 34.336 -1.399 71.993 1.00 84.23 102 LYS A O 1
ATOM 729 N N . ASP A 1 93 ? 34.236 -0.594 69.888 1.00 85.93 103 ASP A N 1
ATOM 730 C CA . ASP A 1 93 ? 35.620 -0.141 69.844 1.00 83.22 103 ASP A CA 1
ATOM 731 C C . ASP A 1 93 ? 35.835 1.093 70.724 1.00 86.47 103 ASP A C 1
ATOM 732 O O . ASP A 1 93 ? 36.971 1.426 71.079 1.00 82.62 103 ASP A O 1
ATOM 737 N N . ASN A 1 94 ? 34.735 1.755 71.078 1.00 69.61 104 ASN A N 1
ATOM 738 C CA . ASN A 1 94 ? 34.783 3.050 71.752 1.00 66.99 104 ASN A CA 1
ATOM 739 C C . ASN A 1 94 ? 33.406 3.440 72.282 1.00 67.47 104 ASN A C 1
ATOM 740 O O . ASN A 1 94 ? 32.417 3.378 71.547 1.00 66.07 104 ASN A O 1
ATOM 745 N N . LYS A 1 95 ? 33.342 3.850 73.548 1.00 69.88 105 LYS A N 1
ATOM 746 C CA . LYS A 1 95 ? 32.067 4.235 74.155 1.00 73.41 105 LYS A CA 1
ATOM 747 C C . LYS A 1 95 ? 31.830 5.748 74.137 1.00 72.33 105 LYS A C 1
ATOM 748 O O . LYS A 1 95 ? 30.824 6.235 74.660 1.00 74.53 105 LYS A O 1
ATOM 754 N N . GLU A 1 96 ? 32.753 6.483 73.524 1.00 65.32 106 GLU A N 1
ATOM 755 C CA . GLU A 1 96 ? 32.591 7.921 73.350 1.00 68.05 106 GLU A CA 1
ATOM 756 C C . GLU A 1 96 ? 31.512 8.208 72.309 1.00 68.50 106 GLU A C 1
ATOM 757 O O . GLU A 1 96 ? 31.528 7.641 71.210 1.00 64.60 106 GLU A O 1
ATOM 763 N N . GLU A 1 97 ? 30.580 9.093 72.658 1.00 64.42 107 GLU A N 1
ATOM 764 C CA . GLU A 1 97 ? 29.383 9.311 71.846 1.00 60.07 107 GLU A CA 1
ATOM 765 C C . GLU A 1 97 ? 29.668 10.068 70.551 1.00 53.74 107 GLU A C 1
ATOM 766 O O . GLU A 1 97 ? 30.297 11.123 70.551 1.00 54.91 107 GLU A O 1
ATOM 772 N N . GLN A 1 98 ? 29.193 9.509 69.447 1.00 47.02 108 GLN A N 1
ATOM 773 C CA . GLN A 1 98 ? 29.345 10.140 68.146 1.00 43.55 108 GLN A CA 1
ATOM 774 C C . GLN A 1 98 ? 27.971 10.567 67.675 1.00 39.24 108 GLN A C 1
ATOM 775 O O . GLN A 1 98 ? 26.950 10.080 68.181 1.00 35.25 108 GLN A O 1
ATOM 781 N N . THR A 1 99 ? 27.944 11.466 66.698 1.00 40.67 109 THR A N 1
ATOM 782 C CA . THR A 1 99 ? 26.684 11.935 66.146 1.00 40.56 109 THR A CA 1
ATOM 783 C C . THR A 1 99 ? 26.612 11.690 64.634 1.00 40.18 109 THR A C 1
ATOM 784 O O . THR A 1 99 ? 27.547 12.033 63.898 1.00 40.60 109 THR A O 1
ATOM 788 N N . LEU A 1 100 ? 25.508 11.088 64.191 1.00 33.90 110 LEU A N 1
ATOM 789 C CA . LEU A 1 100 ? 25.159 11.034 62.775 1.00 35.45 110 LEU A CA 1
ATOM 790 C C . LEU A 1 100 ? 23.981 11.963 62.516 1.00 31.48 110 LEU A C 1
ATOM 791 O O . LEU A 1 100 ? 22.892 11.770 63.073 1.00 32.60 110 LEU A O 1
ATOM 796 N N . LYS A 1 101 ? 24.193 12.979 61.685 1.00 30.83 111 LYS A N 1
ATOM 797 C CA . LYS A 1 101 ? 23.110 13.877 61.305 1.00 29.51 111 LYS A CA 1
ATOM 798 C C . LYS A 1 101 ? 22.325 13.297 60.134 1.00 32.98 111 LYS A C 1
ATOM 799 O O . LYS A 1 101 ? 22.907 12.888 59.119 1.00 29.39 111 LYS A O 1
ATOM 805 N N . LEU A 1 102 ? 21.003 13.247 60.274 1.00 26.46 112 LEU A N 1
ATOM 806 C CA . LEU A 1 102 ? 20.146 12.705 59.218 1.00 31.28 112 LEU A CA 1
ATOM 807 C C . LEU A 1 102 ? 19.077 13.735 58.906 1.00 30.76 112 LEU A C 1
ATOM 808 O O . LEU A 1 102 ? 18.299 14.124 59.780 1.00 30.19 112 LEU A O 1
ATOM 813 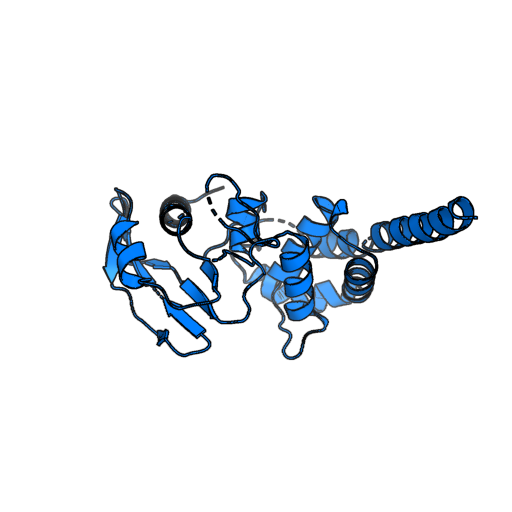N N . GLU A 1 103 ? 19.047 14.187 57.659 1.00 27.64 113 GLU A N 1
ATOM 814 C CA . GLU A 1 103 ? 18.071 15.178 57.234 1.00 28.22 113 GLU A CA 1
ATOM 815 C C . GLU A 1 103 ? 17.206 14.694 56.086 1.00 33.05 113 GLU A C 1
ATOM 816 O O . GLU A 1 103 ? 17.675 13.984 55.179 1.00 30.76 113 GLU A O 1
ATOM 822 N N . ILE A 1 104 ? 15.940 15.097 56.107 1.00 29.55 114 ILE A N 1
ATOM 823 C CA . ILE A 1 104 ? 15.026 14.753 55.035 1.00 25.39 114 ILE A CA 1
ATOM 824 C C . ILE A 1 104 ? 14.307 16.005 54.557 1.00 33.25 114 ILE A C 1
ATOM 825 O O . ILE A 1 104 ? 13.876 16.843 55.374 1.00 33.33 114 ILE A O 1
ATOM 830 N N . SER A 1 105 ? 14.166 16.131 53.239 1.00 29.22 115 SER A N 1
ATOM 831 C CA . SER A 1 105 ? 13.304 17.145 52.644 1.00 33.97 115 SER A CA 1
ATOM 832 C C . SER A 1 105 ? 12.103 16.459 51.979 1.00 34.40 115 SER A C 1
ATOM 833 O O . SER A 1 105 ? 12.290 15.518 51.202 1.00 33.67 115 SER A O 1
ATOM 836 N N . TYR A 1 106 ? 10.880 16.907 52.299 1.00 34.10 116 TYR A N 1
ATOM 837 C CA . TYR A 1 106 ? 9.649 16.351 51.711 1.00 35.84 116 TYR A CA 1
ATOM 838 C C . TYR A 1 106 ? 9.164 17.196 50.513 1.00 39.96 116 TYR A C 1
ATOM 839 O O . TYR A 1 106 ? 9.482 18.381 50.442 1.00 45.13 116 TYR A O 1
ATOM 848 N N . ARG A 1 107 ? 8.446 16.588 49.563 1.00 84.70 117 ARG A N 1
ATOM 849 C CA . ARG A 1 107 ? 8.032 17.246 48.295 1.00 95.57 117 ARG A CA 1
ATOM 850 C C . ARG A 1 107 ? 9.153 17.979 47.520 1.00 98.28 117 ARG A C 1
ATOM 851 O O . ARG A 1 107 ? 8.901 18.873 46.704 1.00 99.43 117 ARG A O 1
ATOM 859 N N . ASP A 1 108 ? 10.391 17.597 47.803 1.00 101.57 118 ASP A N 1
ATOM 860 C CA . ASP A 1 108 ? 11.532 17.944 46.980 1.00 101.29 118 ASP A CA 1
ATOM 861 C C . ASP A 1 108 ? 11.534 16.820 45.958 1.00 103.66 118 ASP A C 1
ATOM 862 O O . ASP A 1 108 ? 12.033 16.953 44.838 1.00 103.80 118 ASP A O 1
ATOM 867 N N . ALA A 1 109 ? 10.896 15.728 46.378 1.00 78.38 119 ALA A N 1
ATOM 868 C CA . ALA A 1 109 ? 11.102 14.377 45.857 1.00 74.68 119 ALA A CA 1
ATOM 869 C C . ALA A 1 109 ? 11.233 14.212 44.354 1.00 77.32 119 ALA A C 1
ATOM 870 O O . ALA A 1 109 ? 10.438 14.758 43.581 1.00 81.68 119 ALA A O 1
ATOM 872 N N . PRO A 1 110 ? 12.243 13.431 43.943 1.00 83.74 120 PRO A N 1
ATOM 873 C CA . PRO A 1 110 ? 12.376 13.035 42.541 1.00 83.57 120 PRO A CA 1
ATOM 874 C C . PRO A 1 110 ? 11.219 12.117 42.169 1.00 83.44 120 PRO A C 1
ATOM 875 O O . PRO A 1 110 ? 10.683 11.421 43.042 1.00 82.53 120 PRO A O 1
ATOM 879 N N . LYS A 1 111 ? 10.821 12.132 40.901 1.00 62.82 121 LYS A N 1
ATOM 880 C CA . LYS A 1 111 ? 9.914 11.113 40.396 1.00 64.23 121 LYS A CA 1
ATOM 881 C C . LYS A 1 111 ? 10.598 9.758 40.583 1.00 60.67 121 LYS A C 1
ATOM 882 O O . LYS A 1 111 ? 11.830 9.674 40.593 1.00 58.03 121 LYS A O 1
ATOM 888 N N . GLU A 1 112 ? 9.812 8.697 40.740 1.00 68.66 122 GLU A N 1
ATOM 889 C CA . GLU A 1 112 ? 10.386 7.368 40.926 1.00 66.89 122 GLU A CA 1
ATOM 890 C C . GLU A 1 112 ? 11.327 6.972 39.781 1.00 67.83 122 GLU A C 1
ATOM 891 O O . GLU A 1 112 ? 12.221 6.142 39.957 1.00 68.63 122 GLU A O 1
ATOM 897 N N . SER A 1 113 ? 11.142 7.592 38.619 1.00 77.87 123 SER A N 1
ATOM 898 C CA . SER A 1 113 ? 12.010 7.344 37.469 1.00 77.94 123 SER A CA 1
ATOM 899 C C . SER A 1 113 ? 13.292 8.189 37.493 1.00 77.33 123 SER A C 1
ATOM 900 O O . SER A 1 113 ? 14.122 8.079 36.587 1.00 78.47 123 SER A O 1
ATOM 903 N N . GLU A 1 114 ? 13.449 9.028 38.520 1.00 63.84 124 GLU A N 1
ATOM 904 C CA . GLU A 1 114 ? 14.696 9.781 38.723 1.00 58.98 124 GLU A CA 1
ATOM 905 C C . GLU A 1 114 ? 15.535 9.172 39.842 1.00 54.93 124 GLU A C 1
ATOM 906 O O . GLU A 1 114 ? 16.471 9.796 40.341 1.00 50.42 124 GLU A O 1
ATOM 912 N N . VAL A 1 115 ? 15.189 7.954 40.240 1.00 47.52 125 VAL A N 1
ATOM 913 C CA . VAL A 1 115 ? 15.914 7.262 41.297 1.00 42.97 125 VAL A CA 1
ATOM 914 C C . VAL A 1 115 ? 16.790 6.148 40.717 1.00 41.32 125 VAL A C 1
ATOM 915 O O . VAL A 1 115 ? 16.308 5.339 39.921 1.00 42.51 125 VAL A O 1
ATOM 919 N N . ASN A 1 116 ? 18.067 6.115 41.111 1.00 34.64 126 ASN A N 1
ATOM 920 C CA . ASN A 1 116 ? 18.943 4.967 40.847 1.00 30.66 126 ASN A CA 1
ATOM 921 C C . ASN A 1 116 ? 18.951 4.041 42.043 1.00 34.47 126 ASN A C 1
ATOM 922 O O . ASN A 1 116 ? 18.682 4.477 43.181 1.00 30.11 126 ASN A O 1
ATOM 927 N N . VAL A 1 117 ? 19.280 2.771 41.805 1.00 31.67 127 VAL A N 1
ATOM 928 C CA . VAL A 1 117 ? 19.687 1.885 42.896 1.00 33.13 127 VAL A CA 1
ATOM 929 C C . VAL A 1 117 ? 21.130 1.471 42.680 1.00 33.21 127 VAL A C 1
ATOM 930 O O . VAL A 1 117 ? 21.516 1.080 41.569 1.00 32.83 127 VAL A O 1
ATOM 934 N N . ILE A 1 118 ? 21.932 1.575 43.735 1.00 28.48 128 ILE A N 1
ATOM 935 C CA . ILE A 1 118 ? 23.328 1.212 43.676 1.00 31.06 128 ILE A CA 1
ATOM 936 C C . ILE A 1 118 ? 23.618 0.403 44.931 1.00 35.25 128 ILE A C 1
ATOM 937 O O . ILE A 1 118 ? 23.453 0.913 46.056 1.00 31.21 128 ILE A O 1
ATOM 942 N N . GLU A 1 119 ? 24.048 -0.850 44.750 1.00 31.67 129 GLU A N 1
ATOM 943 C CA . GLU A 1 119 ? 24.319 -1.745 45.876 1.00 34.78 129 GLU A CA 1
ATOM 944 C C . GLU A 1 119 ? 23.189 -1.768 46.902 1.00 36.38 129 GLU A C 1
ATOM 945 O O . GLU A 1 119 ? 23.423 -1.749 48.115 1.00 38.39 129 GLU A O 1
ATOM 951 N N . GLY A 1 120 ? 21.962 -1.833 46.402 1.00 34.40 130 GLY A N 1
ATOM 952 C CA . GLY A 1 120 ? 20.808 -1.972 47.263 1.00 37.82 130 GLY A CA 1
ATOM 953 C C . GLY A 1 120 ? 20.388 -0.661 47.907 1.00 38.03 130 GLY A C 1
ATOM 954 O O . GLY A 1 120 ? 19.605 -0.672 48.853 1.00 39.34 130 GLY A O 1
ATOM 963 N N . ARG A 1 122 ? 18.787 3.308 47.369 1.00 26.59 132 ARG A N 1
ATOM 964 C CA . ARG A 1 122 ? 18.111 4.299 46.530 1.00 25.50 132 ARG A CA 1
ATOM 965 C C . ARG A 1 122 ? 18.850 5.639 46.614 1.00 30.40 132 ARG A C 1
ATOM 966 O O . ARG A 1 122 ? 18.999 6.225 47.705 1.00 27.00 132 ARG A O 1
ATOM 974 N N . ILE A 1 123 ? 19.331 6.120 45.474 1.00 31.78 133 ILE A N 1
ATOM 975 C CA . ILE A 1 123 ? 20.230 7.266 45.451 1.00 30.89 133 ILE A CA 1
ATOM 976 C C . ILE A 1 123 ? 19.841 8.164 44.284 1.00 31.09 133 ILE A C 1
ATOM 977 O O . ILE A 1 123 ? 19.374 7.672 43.244 1.00 30.23 133 ILE A O 1
ATOM 982 N N . ALA A 1 124 ? 20.026 9.475 44.449 1.00 25.44 134 ALA A N 1
ATOM 983 C CA . ALA A 1 124 ? 19.696 10.447 43.403 1.00 26.62 134 ALA A CA 1
ATOM 984 C C . ALA A 1 124 ? 20.610 10.249 42.196 1.00 28.81 134 ALA A C 1
ATOM 985 O O . ALA A 1 124 ? 21.772 9.828 42.355 1.00 24.09 134 ALA A O 1
ATOM 987 N N . LYS A 1 125 ? 20.123 10.595 41.007 1.00 28.90 135 LYS A N 1
ATOM 988 C CA . LYS A 1 125 ? 20.972 10.541 39.814 1.00 35.37 135 LYS A CA 1
ATOM 989 C C . LYS A 1 125 ? 22.032 11.632 39.840 1.00 34.32 135 LYS A C 1
ATOM 990 O O . LYS A 1 125 ? 21.843 12.692 40.456 1.00 31.25 135 LYS A O 1
ATOM 996 N N . ILE A 1 126 ? 23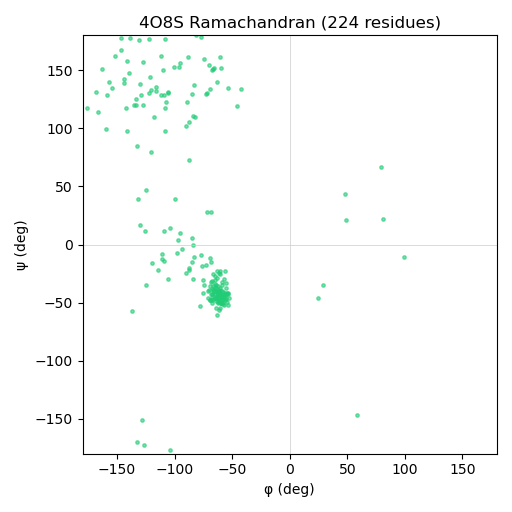.133 11.371 39.139 1.00 27.64 136 ILE A N 1
ATOM 997 C CA . ILE A 1 126 ? 24.278 12.268 39.134 1.00 30.99 136 ILE A CA 1
ATOM 998 C C . ILE A 1 126 ? 23.891 13.676 38.701 1.00 31.18 136 ILE A C 1
ATOM 999 O O . ILE A 1 126 ? 24.361 14.678 39.282 1.00 30.24 136 ILE A O 1
ATOM 1004 N N . GLU A 1 127 ? 23.050 13.778 37.678 1.00 31.65 137 GLU A N 1
ATOM 1005 C CA . GLU A 1 127 ? 22.720 15.105 37.169 1.00 34.60 137 GLU A CA 1
ATOM 1006 C C . GLU A 1 127 ? 21.961 15.942 38.204 1.00 33.73 137 GLU A C 1
ATOM 1007 O O . GLU A 1 127 ? 22.110 17.155 38.250 1.00 32.00 137 GLU A O 1
ATOM 1013 N N . ARG A 1 128 ? 21.180 15.292 39.060 1.00 34.59 138 ARG A N 1
ATOM 1014 C CA . ARG A 1 128 ? 20.486 16.013 40.128 1.00 36.43 138 ARG A CA 1
ATOM 1015 C C . ARG A 1 128 ? 21.505 16.466 41.184 1.00 35.96 138 ARG A C 1
ATOM 1016 O O . ARG A 1 128 ? 21.434 17.585 41.704 1.00 34.18 138 ARG A O 1
ATOM 1024 N N . ILE A 1 129 ? 22.472 15.607 41.489 1.00 27.12 139 ILE A N 1
ATOM 1025 C CA . ILE A 1 129 ? 23.513 16.001 42.425 1.00 28.74 139 ILE A CA 1
ATOM 1026 C C . ILE A 1 129 ? 24.305 17.209 41.905 1.00 29.39 139 ILE A C 1
ATOM 1027 O O . ILE A 1 129 ? 24.583 18.144 42.662 1.00 30.32 139 ILE A O 1
ATOM 1032 N N . ILE A 1 130 ? 24.657 17.196 40.624 1.00 28.62 140 ILE A N 1
ATOM 1033 C CA . ILE A 1 130 ? 25.381 18.310 40.010 1.00 30.58 140 ILE A CA 1
ATOM 1034 C C . ILE A 1 130 ? 24.560 19.597 40.131 1.00 33.95 140 ILE A C 1
ATOM 1035 O O . ILE A 1 130 ? 25.074 20.639 40.550 1.00 32.69 140 ILE A O 1
ATOM 1040 N N . ASP A 1 131 ? 23.292 19.512 39.732 1.00 34.81 141 ASP A N 1
ATOM 1041 C CA . ASP A 1 131 ? 22.360 20.648 39.733 1.00 35.62 141 ASP A CA 1
ATOM 1042 C C . ASP A 1 131 ? 22.266 21.259 41.137 1.00 38.67 141 ASP A C 1
ATOM 1043 O O . ASP A 1 131 ? 22.396 22.478 41.311 1.00 35.52 141 ASP A O 1
ATOM 1048 N N . ASN A 1 132 ? 22.081 20.408 42.141 1.00 33.06 142 ASN A N 1
ATOM 1049 C CA . ASN A 1 132 ? 22.021 20.883 43.515 1.00 35.20 142 ASN A CA 1
ATOM 1050 C C . ASN A 1 132 ? 23.341 21.441 44.040 1.00 38.57 142 ASN A C 1
ATOM 1051 O O . ASN A 1 132 ? 23.342 22.336 44.882 1.00 37.36 142 ASN A O 1
ATOM 1056 N N . LYS A 1 133 ? 24.469 20.913 43.569 1.00 31.65 143 LYS A N 1
ATOM 1057 C CA . LYS A 1 133 ? 25.763 21.457 43.988 1.00 33.20 143 LYS A CA 1
ATOM 1058 C C . LYS A 1 133 ? 25.953 22.865 43.427 1.00 33.10 143 LYS A C 1
ATOM 1059 O O . LYS A 1 133 ? 26.408 23.770 44.123 1.00 35.63 143 LYS A O 1
ATOM 1065 N N . LEU A 1 134 ? 25.589 23.054 42.171 1.00 34.20 144 LEU A N 1
ATOM 1066 C CA . LEU A 1 134 ? 25.745 24.360 41.540 1.00 36.57 144 LEU A CA 1
ATOM 1067 C C . LEU A 1 134 ? 24.834 25.407 42.182 1.00 43.06 144 LEU A C 1
ATOM 1068 O O . LEU A 1 134 ? 25.252 26.550 42.380 1.00 42.33 144 LEU A O 1
ATOM 1073 N N . CYS A 1 135 ? 23.605 25.012 42.520 1.00 41.18 145 CYS A N 1
ATOM 1074 C CA . CYS A 1 135 ? 22.688 25.908 43.222 1.00 41.77 145 CYS A CA 1
ATOM 1075 C C . CYS A 1 135 ? 23.299 26.356 44.540 1.00 43.02 145 CYS A C 1
ATOM 1076 O O . CYS A 1 135 ? 23.335 27.547 44.847 1.00 48.44 145 CYS A O 1
ATOM 1079 N N . ALA A 1 136 ? 23.815 25.398 45.301 1.00 40.26 146 ALA A N 1
ATOM 1080 C CA . ALA A 1 136 ? 24.319 25.676 46.637 1.00 40.61 146 ALA A CA 1
ATOM 1081 C C . ALA A 1 136 ? 25.581 26.523 46.657 1.00 44.30 146 ALA A C 1
ATOM 1082 O O . ALA A 1 136 ? 25.811 27.266 47.604 1.00 45.95 146 ALA A O 1
ATOM 1084 N N . CYS A 1 137 ? 26.435 26.390 45.652 1.00 48.29 147 CYS A N 1
ATOM 1085 C CA . CYS A 1 137 ? 27.703 27.105 45.715 1.00 43.48 147 CYS A CA 1
ATOM 1086 C C . CYS A 1 137 ? 27.802 28.233 44.704 1.00 47.08 147 CYS A C 1
ATOM 1087 O O . CYS A 1 137 ? 28.745 29.021 44.763 1.00 50.30 147 CYS A O 1
ATOM 1090 N N . PHE A 1 138 ? 26.833 28.340 43.796 1.00 47.78 148 PHE A N 1
ATOM 1091 C CA . PHE A 1 138 ? 26.961 29.328 42.731 1.00 48.31 148 PHE A CA 1
ATOM 1092 C C . PHE A 1 138 ? 25.723 30.172 42.363 1.00 52.76 148 PHE A C 1
ATOM 1093 O O . PHE A 1 138 ? 25.792 31.399 42.398 1.00 54.52 148 PHE A O 1
ATOM 1101 N N . ASP A 1 139 ? 24.606 29.548 41.992 1.00 52.41 149 ASP A N 1
ATOM 1102 C CA . ASP A 1 139 ? 23.485 30.332 41.446 1.00 53.82 149 ASP A CA 1
ATOM 1103 C C . ASP A 1 139 ? 22.103 30.084 42.068 1.00 55.66 149 ASP A C 1
ATOM 1104 O O . ASP A 1 139 ? 21.075 30.453 41.485 1.00 58.69 149 ASP A O 1
ATOM 1109 N N . GLY A 1 140 ? 22.077 29.459 43.237 1.00 49.22 150 GLY A N 1
ATOM 1110 C CA . GLY A 1 140 ? 20.825 29.256 43.945 1.00 59.60 150 GLY A CA 1
ATOM 1111 C C . GLY A 1 140 ? 20.408 30.503 44.712 1.00 68.02 150 GLY A C 1
ATOM 1112 O O . GLY A 1 140 ? 21.107 31.527 44.688 1.00 65.18 150 GLY A O 1
ATOM 1113 N N . GLU A 1 141 ? 19.269 30.415 45.392 1.00 80.12 151 GLU A N 1
ATOM 1114 C CA . GLU A 1 141 ? 18.755 31.533 46.171 1.00 83.18 151 GLU A CA 1
ATOM 1115 C C . GLU A 1 141 ? 19.719 31.867 47.301 1.00 81.46 151 GLU A C 1
ATOM 1116 O O . GLU A 1 141 ? 20.252 32.975 47.372 1.00 82.53 151 GLU A O 1
ATOM 1122 N N . HIS A 1 142 ? 19.947 30.897 48.178 1.00 86.24 152 HIS A N 1
ATOM 1123 C CA . HIS A 1 142 ? 20.910 31.058 49.255 1.00 85.56 152 HIS A CA 1
ATOM 1124 C C . HIS A 1 142 ? 22.149 30.203 48.999 1.00 81.84 152 HIS A C 1
ATOM 1125 O O . HIS A 1 142 ? 22.158 29.005 49.294 1.00 75.47 152 HIS A O 1
ATOM 1132 N N . THR A 1 143 ? 23.195 30.814 48.451 1.00 73.46 153 THR A N 1
ATOM 1133 C CA . THR A 1 143 ? 24.443 30.092 48.241 1.00 66.81 153 THR A CA 1
ATOM 1134 C C . THR A 1 143 ? 25.214 29.955 49.546 1.00 67.44 153 THR A C 1
ATOM 1135 O O . THR A 1 143 ? 24.780 30.439 50.592 1.00 73.51 153 THR A O 1
ATOM 1139 N N . ARG A 1 144 ? 26.355 29.277 49.472 1.00 64.90 154 ARG A N 1
ATOM 1140 C CA . ARG A 1 144 ? 27.241 29.102 50.613 1.00 59.61 154 ARG A CA 1
ATOM 1141 C C . ARG A 1 144 ? 28.682 29.084 50.120 1.00 59.45 154 ARG A C 1
ATOM 1142 O O . ARG A 1 144 ? 28.940 29.161 48.911 1.00 58.15 154 ARG A O 1
ATOM 1150 N N . THR A 1 145 ? 29.614 28.981 51.062 1.00 52.39 155 THR A N 1
ATOM 1151 C CA . THR A 1 145 ? 31.032 29.013 50.742 1.00 49.42 155 THR A CA 1
ATOM 1152 C C . THR A 1 145 ? 31.718 27.873 51.479 1.00 49.04 155 THR A C 1
ATOM 1153 O O . THR A 1 145 ? 32.239 28.045 52.587 1.00 52.13 155 THR A O 1
ATOM 1157 N N . LYS A 1 146 ? 31.689 26.692 50.863 1.00 46.73 156 LYS A N 1
ATOM 1158 C CA . LYS A 1 146 ? 32.255 25.491 51.472 1.00 42.96 156 LYS A CA 1
ATOM 1159 C C . LYS A 1 146 ? 33.102 24.773 50.431 1.00 40.97 156 LYS A C 1
ATOM 1160 O O . LYS A 1 146 ? 32.625 24.456 49.332 1.00 37.79 156 LYS A O 1
ATOM 1166 N N . ALA A 1 147 ? 34.357 24.526 50.778 1.00 39.51 157 ALA A N 1
ATOM 1167 C CA . ALA A 1 147 ? 35.311 24.004 49.814 1.00 42.78 157 ALA A CA 1
ATOM 1168 C C . ALA A 1 147 ? 34.897 22.635 49.253 1.00 41.72 157 ALA A C 1
ATOM 1169 O O . ALA A 1 147 ? 35.300 22.260 48.142 1.00 40.56 157 ALA A O 1
ATOM 1171 N N . ARG A 1 148 ? 34.103 21.895 50.025 1.00 36.27 158 ARG A N 1
ATOM 1172 C CA . ARG A 1 148 ? 33.581 20.605 49.574 1.00 36.40 158 ARG A CA 1
ATOM 1173 C C . ARG A 1 148 ? 32.836 20.725 48.263 1.00 33.92 158 ARG A C 1
ATOM 1174 O O . ARG A 1 148 ? 32.853 19.791 47.459 1.00 32.49 158 ARG A O 1
ATOM 1182 N N . ASP A 1 149 ? 32.174 21.861 48.043 1.00 32.46 159 ASP A N 1
ATOM 1183 C CA . ASP A 1 149 ? 31.443 22.056 46.802 1.00 32.93 159 ASP A CA 1
ATOM 1184 C C . ASP A 1 149 ? 32.411 22.043 45.615 1.00 36.05 159 ASP A C 1
ATOM 1185 O O . ASP A 1 149 ? 32.113 21.493 44.545 1.00 32.52 159 ASP A O 1
ATOM 1190 N N . LEU A 1 150 ? 33.575 22.653 45.811 1.00 35.77 160 LEU A N 1
ATOM 1191 C CA . LEU A 1 150 ? 34.589 22.691 44.764 1.00 38.21 160 LEU A CA 1
ATOM 1192 C C . LEU A 1 150 ? 35.182 21.307 44.530 1.00 36.06 160 LEU A C 1
ATOM 1193 O O . LEU A 1 150 ? 35.290 20.857 43.384 1.00 35.47 160 LEU A O 1
ATOM 1198 N N . PHE A 1 151 ? 35.557 20.632 45.614 1.00 30.36 161 PHE A N 1
ATOM 1199 C CA . PHE A 1 151 ? 36.104 19.285 45.524 1.00 33.33 161 PHE A CA 1
ATOM 1200 C C . PHE A 1 151 ? 35.143 18.380 44.759 1.00 34.47 161 PHE A C 1
ATOM 1201 O O . PHE A 1 151 ? 35.531 17.642 43.838 1.00 28.90 161 PHE A O 1
ATOM 1209 N N . ASP A 1 152 ? 33.882 18.418 45.171 1.00 31.37 162 ASP A N 1
ATOM 1210 C CA . ASP A 1 152 ? 32.889 17.524 44.598 1.00 31.75 162 ASP A CA 1
ATOM 1211 C C . ASP A 1 152 ? 32.596 17.834 43.143 1.00 30.81 162 ASP A C 1
ATOM 1212 O O . ASP A 1 152 ? 32.487 16.906 42.323 1.00 29.56 162 ASP A O 1
ATOM 1217 N N . LEU A 1 153 ? 32.470 19.121 42.811 1.00 29.70 163 LEU A N 1
ATOM 1218 C CA . LEU A 1 153 ? 32.203 19.507 41.423 1.00 30.07 163 LEU A CA 1
ATOM 1219 C C . LEU A 1 153 ? 33.373 19.139 40.510 1.00 32.91 163 LEU A C 1
ATOM 1220 O O . LEU A 1 153 ? 33.169 18.742 39.363 1.00 30.60 163 LEU A O 1
ATOM 1225 N N . HIS A 1 154 ? 34.592 19.269 41.033 1.00 31.14 164 HIS A N 1
ATOM 1226 C CA . HIS A 1 154 ? 35.791 18.856 40.315 1.00 32.38 164 HIS A CA 1
ATOM 1227 C C . HIS A 1 154 ? 35.765 17.341 40.098 1.00 32.76 164 HIS A C 1
ATOM 1228 O O . HIS A 1 154 ? 36.019 16.867 38.995 1.00 31.67 164 HIS A O 1
ATOM 1235 N N . PHE A 1 155 ? 35.433 16.589 41.151 1.00 27.47 165 PHE A N 1
ATOM 1236 C CA . PHE A 1 155 ? 35.304 15.139 41.065 1.00 26.93 165 PHE A CA 1
ATOM 1237 C C . PHE A 1 155 ? 34.283 14.752 40.003 1.00 30.13 165 PHE A C 1
ATOM 1238 O O . PHE A 1 155 ? 34.492 13.802 39.217 1.00 29.65 165 PHE A O 1
ATOM 1246 N N . LEU A 1 156 ? 33.158 15.464 40.002 1.00 25.88 166 LEU A N 1
ATOM 1247 C CA . LEU A 1 156 ? 32.083 15.189 39.054 1.00 28.45 166 LEU A CA 1
ATOM 1248 C C . LEU A 1 156 ? 32.496 15.503 37.611 1.00 28.80 166 LEU A C 1
ATOM 1249 O O . LEU A 1 156 ? 32.262 14.702 36.716 1.00 26.97 166 LEU A O 1
ATOM 1254 N N . ALA A 1 157 ? 33.098 16.666 37.383 1.00 23.34 167 ALA A N 1
ATOM 1255 C CA . ALA A 1 157 ? 33.548 17.028 36.041 1.00 28.71 167 ALA A CA 1
ATOM 1256 C C . ALA A 1 157 ? 34.618 16.057 35.539 1.00 32.30 167 ALA A C 1
ATOM 1257 O O . ALA A 1 157 ? 34.673 15.727 34.345 1.00 35.62 167 ALA A O 1
ATOM 1259 N N . LYS A 1 158 ? 35.465 15.591 36.450 1.00 34.17 168 LYS A N 1
ATOM 1260 C CA . LYS A 1 158 ? 36.573 14.720 36.072 1.00 36.59 168 LYS A CA 1
ATOM 1261 C C . LYS A 1 158 ? 36.123 13.291 35.768 1.00 38.23 168 LYS A C 1
ATOM 1262 O O . LYS A 1 158 ? 36.606 12.672 34.816 1.00 37.22 168 LYS A O 1
ATOM 1268 N N . HIS A 1 159 ? 35.216 12.753 36.583 1.00 29.12 169 HIS A N 1
ATOM 1269 C CA . HIS A 1 159 ? 34.873 11.339 36.467 1.00 31.36 169 HIS A CA 1
ATOM 1270 C C . HIS A 1 159 ? 33.482 11.074 35.909 1.00 33.46 169 HIS A C 1
ATOM 1271 O O . HIS A 1 159 ? 33.165 9.937 35.525 1.00 30.80 169 HIS A O 1
ATOM 1278 N N . TYR A 1 160 ? 32.639 12.100 35.867 1.00 31.36 170 TYR A N 1
ATOM 1279 C CA . TYR A 1 160 ? 31.281 11.874 35.378 1.00 32.34 170 TYR A CA 1
ATOM 1280 C C . TYR A 1 160 ? 30.863 12.905 34.346 1.00 33.65 170 TYR A C 1
ATOM 1281 O O . TYR A 1 160 ? 29.709 13.345 34.331 1.00 33.30 170 TYR A O 1
ATOM 1290 N N . GLU A 1 161 ? 31.788 13.280 33.472 1.00 31.17 171 GLU A N 1
ATOM 1291 C CA . GLU A 1 161 ? 31.533 14.379 32.549 1.00 36.49 171 GLU A CA 1
ATOM 1292 C C . GLU A 1 161 ? 30.354 14.112 31.607 1.00 35.28 171 GLU A C 1
ATOM 1293 O O . GLU A 1 161 ? 29.728 15.054 31.108 1.00 36.79 171 GLU A O 1
ATOM 1299 N N . GLU A 1 162 ? 30.050 12.842 31.361 1.00 41.06 172 GLU A N 1
ATOM 1300 C CA . GLU A 1 162 ? 28.976 12.507 30.427 1.00 46.04 172 GLU A CA 1
ATOM 1301 C C . GLU A 1 162 ? 27.591 12.878 30.981 1.00 48.66 172 GLU A C 1
ATOM 1302 O O . GLU A 1 162 ? 26.599 12.886 30.249 1.00 46.95 172 GLU A O 1
ATOM 1308 N N . HIS A 1 163 ? 27.529 13.216 32.269 1.00 39.58 173 HIS A N 1
ATOM 1309 C CA . HIS A 1 163 ? 26.249 13.547 32.888 1.00 40.25 173 HIS A CA 1
ATOM 1310 C C . HIS A 1 163 ? 25.959 15.035 32.865 1.00 40.48 173 HIS A C 1
ATOM 1311 O O . HIS A 1 163 ? 24.894 15.473 33.300 1.00 42.55 173 HIS A O 1
ATOM 1318 N N . PHE A 1 164 ? 26.902 15.829 32.373 1.00 35.51 174 PHE A N 1
ATOM 1319 C CA . PHE A 1 164 ? 26.629 17.249 32.232 1.00 37.38 174 PHE A CA 1
ATOM 1320 C C . PHE A 1 164 ? 25.882 17.485 30.923 1.00 39.95 174 PHE A C 1
ATOM 1321 O O . PHE A 1 164 ? 26.240 16.912 29.895 1.00 40.41 174 PHE A O 1
ATOM 1329 N N . ASN A 1 165 ? 24.854 18.330 30.949 1.00 43.53 175 ASN A N 1
ATOM 1330 C CA . ASN A 1 165 ? 24.299 18.842 29.697 1.00 43.95 175 ASN A CA 1
ATOM 1331 C C . ASN A 1 165 ? 24.752 20.291 29.485 1.00 43.83 175 ASN A C 1
ATOM 1332 O O . ASN A 1 165 ? 25.521 20.822 30.303 1.00 41.58 175 ASN A O 1
ATOM 1337 N N . LEU A 1 166 ? 24.278 20.932 28.414 1.00 45.42 176 LEU A N 1
ATOM 1338 C CA . LEU A 1 166 ? 24.678 22.312 28.113 1.00 45.08 176 LEU A CA 1
ATOM 1339 C C . LEU A 1 166 ? 24.435 23.265 29.264 1.00 43.46 176 LEU A C 1
ATOM 1340 O O . LEU A 1 166 ? 25.272 24.119 29.559 1.00 45.40 176 LEU A O 1
ATOM 1345 N N . ASP A 1 167 ? 23.288 23.122 29.916 1.00 47.09 177 ASP A N 1
ATOM 1346 C CA . ASP A 1 167 ? 22.934 24.024 30.995 1.00 46.14 177 ASP A CA 1
ATOM 1347 C C . ASP A 1 167 ? 23.860 23.838 32.197 1.00 45.95 177 ASP A C 1
ATOM 1348 O O . ASP A 1 167 ? 24.367 24.810 32.758 1.00 45.60 177 ASP A O 1
ATOM 1353 N N . LEU A 1 168 ? 24.078 22.588 32.597 1.00 39.63 178 LEU A N 1
ATOM 1354 C CA . LEU A 1 168 ? 24.958 22.300 33.734 1.00 37.10 178 LEU A CA 1
ATOM 1355 C C . LEU A 1 168 ? 26.392 22.730 33.426 1.00 37.22 178 LEU A C 1
ATOM 1356 O O . LEU A 1 168 ? 27.055 23.344 34.269 1.00 35.62 178 LEU A O 1
ATOM 1361 N N . ALA A 1 169 ? 26.861 22.398 32.219 1.00 38.66 179 ALA A N 1
ATOM 1362 C CA . ALA A 1 169 ? 28.211 22.751 31.787 1.00 40.67 179 ALA A CA 1
ATOM 1363 C C . ALA A 1 169 ? 28.390 24.258 31.751 1.00 42.98 179 ALA A C 1
ATOM 1364 O O . ALA A 1 169 ? 29.423 24.787 32.194 1.00 39.68 179 ALA A O 1
ATOM 1366 N N . SER A 1 170 ? 27.382 24.952 31.231 1.00 42.86 180 SER A N 1
ATOM 1367 C CA . SER A 1 170 ? 27.468 26.402 31.128 1.00 45.22 180 SER A CA 1
ATOM 1368 C C . SER A 1 170 ? 27.597 27.029 32.508 1.00 42.86 180 SER A C 1
ATOM 1369 O O . SER A 1 170 ? 28.414 27.934 32.718 1.00 43.23 180 SER A O 1
ATOM 1372 N N . ARG A 1 171 ? 26.805 26.532 33.454 1.00 39.97 181 ARG A N 1
ATOM 1373 C CA . ARG A 1 171 ? 26.858 27.033 34.823 1.00 39.99 181 ARG A CA 1
ATOM 1374 C C . ARG A 1 171 ? 28.186 26.680 35.495 1.00 39.33 181 ARG A C 1
ATOM 1375 O O . ARG A 1 171 ? 28.744 27.483 36.248 1.00 41.25 181 ARG A O 1
ATOM 1383 N N . LEU A 1 172 ? 28.695 25.481 35.220 1.00 35.84 182 LEU A N 1
ATOM 1384 C CA . LEU A 1 172 ? 29.952 25.039 35.820 1.00 37.54 182 LEU A CA 1
ATOM 1385 C C . LEU A 1 172 ? 31.092 25.918 35.322 1.00 39.00 182 LEU A C 1
ATOM 1386 O O . LEU A 1 172 ? 31.955 26.319 36.106 1.00 36.15 182 LEU A O 1
ATOM 1391 N N . LYS A 1 173 ? 31.068 26.217 34.021 1.00 46.56 183 LYS A N 1
ATOM 1392 C CA . LYS A 1 173 ? 32.022 27.122 33.381 1.00 46.46 183 LYS A CA 1
ATOM 1393 C C . LYS A 1 173 ? 31.963 28.505 34.015 1.00 48.86 183 LYS A C 1
ATOM 1394 O O . LYS A 1 173 ? 32.997 29.086 34.355 1.00 51.08 183 LYS A O 1
ATOM 1400 N N . ASP A 1 174 ? 30.747 29.019 34.191 1.00 49.95 184 ASP A N 1
ATOM 1401 C CA . ASP A 1 174 ? 30.529 30.318 34.815 1.00 52.47 184 ASP A CA 1
ATOM 1402 C C . ASP A 1 174 ? 31.118 30.336 36.229 1.00 53.19 184 ASP A C 1
ATOM 1403 O O . ASP A 1 174 ? 31.802 31.282 36.625 1.00 53.22 184 ASP A O 1
ATOM 1408 N N . PHE A 1 175 ? 30.858 29.267 36.977 1.00 44.07 185 PHE A N 1
ATOM 1409 C CA . PHE A 1 175 ? 31.326 29.144 38.357 1.00 42.82 185 PHE A CA 1
ATOM 1410 C C . PHE A 1 175 ? 32.850 29.099 38.453 1.00 39.21 185 PHE A C 1
ATOM 1411 O O . PHE A 1 175 ? 33.427 29.599 39.414 1.00 37.26 185 PHE A O 1
ATOM 1419 N N . SER A 1 176 ? 33.496 28.486 37.463 1.00 45.56 186 SER A N 1
ATOM 1420 C CA . SER A 1 176 ? 34.920 28.169 37.573 1.00 44.87 186 SER A CA 1
ATOM 1421 C C . SER A 1 176 ? 35.830 29.016 36.673 1.00 47.21 186 SER A C 1
ATOM 1422 O O . SER A 1 176 ? 37.014 28.705 36.522 1.00 47.27 186 SER A O 1
ATOM 1425 N N . LYS A 1 177 ? 35.282 30.082 36.091 1.00 54.41 187 LYS A N 1
ATOM 1426 C CA . LYS A 1 177 ? 36.005 30.893 35.104 1.00 56.26 187 LYS A CA 1
ATOM 1427 C C . LYS A 1 177 ? 37.213 31.664 35.681 1.00 60.45 187 LYS A C 1
ATOM 1428 O O . LYS A 1 177 ? 38.155 31.998 34.948 1.00 63.60 187 LYS A O 1
ATOM 1434 N N . ASP A 1 178 ? 37.172 31.939 36.985 1.00 58.79 188 ASP A N 1
ATOM 1435 C CA . ASP A 1 178 ? 38.187 32.746 37.668 1.00 58.29 188 ASP A CA 1
ATOM 1436 C C . ASP A 1 178 ? 38.836 31.911 38.766 1.00 56.94 188 ASP A C 1
ATOM 1437 O O . ASP A 1 178 ? 38.481 32.046 39.939 1.00 59.87 188 ASP A O 1
ATOM 1442 N N . PRO A 1 179 ? 39.788 31.039 38.389 1.00 54.29 189 PRO A N 1
ATOM 1443 C CA . PRO A 1 179 ? 40.396 30.118 39.356 1.00 51.94 189 PRO A CA 1
ATOM 1444 C C . PRO A 1 179 ? 41.043 30.824 40.538 1.00 54.52 189 PRO A C 1
ATOM 1445 O O . PRO A 1 179 ? 41.087 30.243 41.624 1.00 54.42 189 PRO A O 1
ATOM 1449 N N . ASP A 1 180 ? 41.532 32.048 40.343 1.00 63.04 190 ASP A N 1
ATOM 1450 C CA . ASP A 1 180 ? 42.119 32.811 41.445 1.00 62.70 190 ASP A CA 1
ATOM 1451 C C . ASP A 1 180 ? 41.071 33.189 42.485 1.00 59.58 190 ASP A C 1
ATOM 1452 O O . ASP A 1 180 ? 41.336 33.155 43.687 1.00 61.98 190 ASP A O 1
ATOM 1457 N N . LYS A 1 181 ? 39.883 33.554 42.015 1.00 57.08 191 LYS A N 1
ATOM 1458 C CA . LYS A 1 181 ? 38.768 33.890 42.898 1.00 58.45 191 LYS A CA 1
ATOM 1459 C C . LYS A 1 181 ? 38.364 32.679 43.742 1.00 54.83 191 LYS A C 1
ATOM 1460 O O . LYS A 1 181 ? 38.077 32.802 44.941 1.00 56.30 191 LYS A O 1
ATOM 1466 N N . LEU A 1 182 ? 38.350 31.507 43.112 1.00 48.43 192 LEU A N 1
ATOM 1467 C CA . LEU A 1 182 ? 38.019 30.271 43.818 1.00 46.92 192 LEU A CA 1
ATOM 1468 C C . LEU A 1 182 ? 39.024 30.013 44.939 1.00 44.43 192 LEU A C 1
ATOM 1469 O O . LEU A 1 182 ? 38.649 29.642 46.050 1.00 42.17 192 LEU A O 1
ATOM 1474 N N . VAL A 1 183 ? 40.307 30.212 44.646 1.00 44.14 193 VAL A N 1
ATOM 1475 C CA . VAL A 1 183 ? 41.329 30.014 45.664 1.00 45.39 193 VAL A CA 1
ATOM 1476 C C . VAL A 1 183 ? 41.094 30.990 46.815 1.00 44.79 193 VAL A C 1
ATOM 1477 O O . VAL A 1 183 ? 41.033 30.583 47.986 1.00 41.80 193 VAL A O 1
ATOM 1481 N N . SER A 1 184 ? 40.912 32.264 46.472 1.00 54.92 194 SER A N 1
ATOM 1482 C CA . SER A 1 184 ? 40.609 33.292 47.466 1.00 54.75 194 SER A CA 1
ATOM 1483 C C . SER A 1 184 ? 39.372 32.935 48.284 1.00 52.86 194 SER A C 1
ATOM 1484 O O . SER A 1 184 ? 39.382 33.021 49.518 1.00 52.81 194 SER A O 1
ATOM 1487 N N . ASP A 1 185 ? 38.310 32.511 47.606 1.00 56.14 195 ASP A N 1
ATOM 1488 C CA . ASP A 1 185 ? 37.078 32.158 48.311 1.00 53.79 195 ASP A CA 1
ATOM 1489 C C . ASP A 1 185 ? 37.204 30.953 49.252 1.00 50.84 195 ASP A C 1
ATOM 1490 O O . ASP A 1 185 ? 36.571 30.920 50.308 1.00 49.95 195 ASP A O 1
ATOM 1495 N N . TYR A 1 186 ? 38.028 29.972 48.890 1.00 40.61 196 TYR A N 1
ATOM 1496 C CA . TYR A 1 186 ? 37.992 28.689 49.607 1.00 40.32 196 TYR A CA 1
ATOM 1497 C C . TYR A 1 186 ? 39.193 28.354 50.467 1.00 38.43 196 TYR A C 1
ATOM 1498 O O . TYR A 1 186 ? 39.130 27.412 51.258 1.00 38.75 196 TYR A O 1
ATOM 1507 N N . LEU A 1 187 ? 40.291 29.095 50.315 1.00 46.09 197 LEU A N 1
ATOM 1508 C CA . LEU A 1 187 ? 41.541 28.710 50.983 1.00 45.57 197 LEU A CA 1
ATOM 1509 C C . LEU A 1 187 ? 41.429 28.534 52.495 1.00 44.78 197 LEU A C 1
ATOM 1510 O O . LEU A 1 187 ? 41.962 27.562 53.054 1.00 46.33 197 LEU A O 1
ATOM 1515 N N . VAL A 1 188 ? 40.724 29.452 53.154 1.00 45.22 198 VAL A N 1
ATOM 1516 C CA . VAL A 1 188 ? 40.543 29.345 54.605 1.00 45.77 198 VAL A CA 1
ATOM 1517 C C . VAL A 1 188 ? 39.746 28.090 54.964 1.00 42.51 198 VAL A C 1
ATOM 1518 O O . VAL A 1 188 ? 40.142 27.319 55.850 1.00 43.48 198 VAL A O 1
ATOM 1522 N N . ASP A 1 189 ? 38.630 27.889 54.271 1.00 42.78 199 ASP A N 1
ATOM 1523 C CA . ASP A 1 189 ? 37.775 26.750 54.555 1.00 42.32 199 ASP A CA 1
ATOM 1524 C C . ASP A 1 189 ? 38.520 25.433 54.318 1.00 45.26 199 ASP A C 1
ATOM 1525 O O . ASP A 1 189 ? 38.441 24.530 55.147 1.00 45.41 199 ASP A O 1
ATOM 1530 N N . VAL A 1 190 ? 39.273 25.334 53.220 1.00 45.41 200 VAL A N 1
ATOM 1531 C CA . VAL A 1 190 ? 40.072 24.125 52.969 1.00 41.31 200 VAL A CA 1
ATOM 1532 C C . VAL A 1 190 ? 40.989 23.772 54.139 1.00 43.76 200 VAL A C 1
ATOM 1533 O O . VAL A 1 190 ? 40.977 22.637 54.624 1.00 39.98 200 VAL A O 1
ATOM 1537 N N . LYS A 1 191 ? 41.790 24.737 54.594 1.00 48.94 201 LYS A N 1
ATOM 1538 C CA . LYS A 1 191 ? 42.767 24.461 55.647 1.00 48.65 201 LYS A CA 1
ATOM 1539 C C . LYS A 1 191 ? 42.111 24.053 56.967 1.00 44.73 201 LYS A C 1
ATOM 1540 O O . LYS A 1 191 ? 42.689 23.299 57.758 1.00 47.45 201 LYS A O 1
ATOM 1546 N N . LEU A 1 192 ? 40.898 24.547 57.188 1.00 43.31 202 LEU A N 1
ATOM 1547 C CA . LEU A 1 192 ? 40.149 24.250 58.402 1.00 47.00 202 LEU A CA 1
ATOM 1548 C C . LEU A 1 192 ? 39.309 22.975 58.289 1.00 49.08 202 LEU A C 1
ATOM 1549 O O . LEU A 1 192 ? 38.931 22.391 59.302 1.00 50.03 202 LEU A O 1
ATOM 1554 N N . ASP A 1 193 ? 39.018 22.542 57.062 1.00 43.56 203 ASP A N 1
ATOM 1555 C CA . ASP A 1 193 ? 38.204 21.342 56.857 1.00 40.39 203 ASP A CA 1
ATOM 1556 C C . ASP A 1 193 ? 39.049 20.058 56.934 1.00 43.52 203 ASP A C 1
ATOM 1557 O O . ASP A 1 193 ? 39.857 19.774 56.036 1.00 44.12 203 ASP A O 1
ATOM 1562 N N . ALA A 1 194 ? 38.842 19.271 57.989 1.00 46.42 204 ALA A N 1
ATOM 1563 C CA . ALA A 1 194 ? 39.598 18.032 58.199 1.00 47.56 204 ALA A CA 1
ATOM 1564 C C . ALA A 1 194 ? 39.279 16.929 57.185 1.00 46.82 204 ALA A C 1
ATOM 1565 O O . ALA A 1 194 ? 40.013 15.942 57.089 1.00 45.66 204 ALA A O 1
ATOM 1567 N N . LEU A 1 195 ? 38.182 17.084 56.446 1.00 47.48 205 LEU A N 1
ATOM 1568 C CA . LEU A 1 195 ? 37.850 16.127 55.388 1.00 45.51 205 LEU A CA 1
ATOM 1569 C C . LEU A 1 195 ? 38.609 16.446 54.087 1.00 43.94 205 LEU A C 1
ATOM 1570 O O . LEU A 1 195 ? 38.641 15.630 53.154 1.00 46.39 205 LEU A O 1
ATOM 1575 N N . LEU A 1 196 ? 39.241 17.620 54.043 1.00 38.58 206 LEU A N 1
ATOM 1576 C CA . LEU A 1 196 ? 39.902 18.110 52.833 1.00 40.13 206 LEU A CA 1
ATOM 1577 C C . LEU A 1 196 ? 41.372 18.465 53.011 1.00 41.63 206 LEU A C 1
ATOM 1578 O O . LEU A 1 196 ? 42.172 18.298 52.080 1.00 38.83 206 LEU A O 1
ATOM 1583 N N . ASN A 1 197 ? 41.722 18.981 54.187 1.00 48.93 207 ASN A N 1
ATOM 1584 C CA . ASN A 1 197 ? 43.019 19.636 54.368 1.00 50.22 207 ASN A CA 1
ATOM 1585 C C . ASN A 1 197 ? 44.247 18.760 54.119 1.00 52.11 207 ASN A C 1
ATOM 1586 O O . ASN A 1 197 ? 45.323 19.280 53.824 1.00 54.92 207 ASN A O 1
ATOM 1591 N N . GLN A 1 198 ? 44.090 17.443 54.221 1.00 51.66 208 GLN A N 1
ATOM 1592 C CA . GLN A 1 198 ? 45.209 16.535 53.967 1.00 52.40 208 GLN A CA 1
ATOM 1593 C C . GLN A 1 198 ? 45.213 15.949 52.550 1.00 54.17 208 GLN A C 1
ATOM 1594 O O . GLN A 1 198 ? 46.173 15.284 52.162 1.00 55.30 208 GLN A O 1
ATOM 1600 N N . ILE A 1 199 ? 44.158 16.189 51.770 1.00 41.20 209 ILE A N 1
ATOM 1601 C CA . ILE A 1 199 ? 44.065 15.550 50.453 1.00 41.31 209 ILE A CA 1
ATOM 1602 C C . ILE A 1 199 ? 43.882 16.494 49.257 1.00 43.91 209 ILE A C 1
ATOM 1603 O O . ILE A 1 1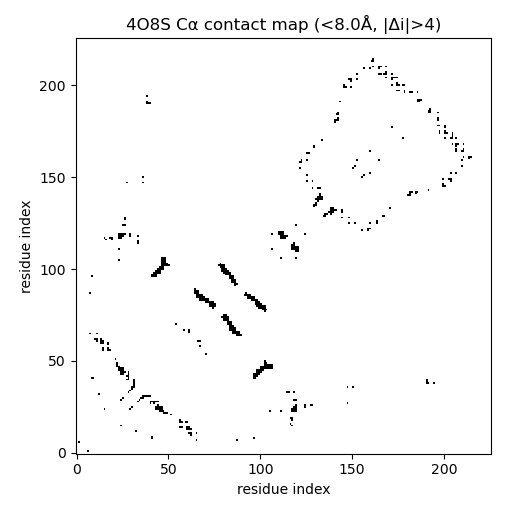99 ? 44.060 16.098 48.104 1.00 44.43 209 ILE A O 1
ATOM 1616 N N . ASP A 1 201 ? 44.606 19.763 46.870 1.00 43.26 211 ASP A N 1
ATOM 1617 C CA . ASP A 1 201 ? 45.458 20.848 46.394 1.00 43.67 211 ASP A CA 1
ATOM 1618 C C . ASP A 1 201 ? 44.483 21.844 45.785 1.00 44.75 211 ASP A C 1
ATOM 1619 O O . ASP A 1 201 ? 44.022 21.656 44.645 1.00 44.07 211 ASP A O 1
ATOM 1624 N N . LEU A 1 202 ? 44.157 22.885 46.551 1.00 41.94 212 LEU A N 1
ATOM 1625 C CA . LEU A 1 202 ? 43.128 23.840 46.158 1.00 42.48 212 LEU A CA 1
ATOM 1626 C C . LEU A 1 202 ? 43.452 24.541 44.839 1.00 45.25 212 LEU A C 1
ATOM 1627 O O . LEU A 1 202 ? 42.583 24.654 43.957 1.00 42.51 212 LEU A O 1
ATOM 1632 N N . GLU A 1 203 ? 44.691 25.010 44.701 1.00 43.88 213 GLU A N 1
ATOM 1633 C CA . GLU A 1 203 ? 45.115 25.681 43.474 1.00 46.04 213 GLU A CA 1
ATOM 1634 C C . GLU A 1 203 ? 44.976 24.777 42.245 1.00 42.47 213 GLU A C 1
ATOM 1635 O O . GLU A 1 203 ? 44.396 25.176 41.239 1.00 43.23 213 GLU A O 1
ATOM 1641 N N . GLU A 1 204 ? 45.509 23.561 42.330 1.00 39.70 214 GLU A N 1
ATOM 1642 C CA . GLU A 1 204 ? 45.460 22.627 41.205 1.00 42.34 214 GLU A CA 1
ATOM 1643 C C . GLU A 1 204 ? 44.008 22.292 40.868 1.00 40.28 214 GLU A C 1
ATOM 1644 O O . GLU A 1 204 ? 43.611 22.323 39.697 1.00 39.14 214 GLU A O 1
ATOM 1650 N N . THR A 1 205 ? 43.216 22.002 41.897 1.00 36.74 215 THR A N 1
ATOM 1651 C CA . THR A 1 205 ? 41.797 21.693 41.707 1.00 36.99 215 THR A CA 1
ATOM 1652 C C . THR A 1 205 ? 41.072 22.843 41.008 1.00 33.14 215 THR A C 1
ATOM 1653 O O . THR A 1 205 ? 40.300 22.626 40.072 1.00 33.75 215 THR A O 1
ATOM 1657 N N . ALA A 1 206 ? 41.334 24.066 41.454 1.00 36.36 216 ALA A N 1
ATOM 1658 C CA . ALA A 1 206 ? 40.669 25.236 40.893 1.00 38.66 216 ALA A CA 1
ATOM 1659 C C . ALA A 1 206 ? 41.019 25.417 39.415 1.00 42.79 216 ALA A C 1
ATOM 1660 O O . ALA A 1 206 ? 40.136 25.656 38.578 1.00 41.99 216 ALA A O 1
ATOM 1662 N N . LEU A 1 207 ? 42.309 25.313 39.100 1.00 40.13 217 LEU A N 1
ATOM 1663 C CA . LEU A 1 207 ? 42.776 25.441 37.722 1.00 41.95 217 LEU A CA 1
ATOM 1664 C C . LEU A 1 207 ? 42.197 24.345 36.861 1.00 38.74 217 LEU A C 1
ATOM 1665 O O . LEU A 1 207 ? 41.657 24.611 35.790 1.00 38.74 217 LEU A O 1
ATOM 1670 N N . GLU A 1 208 ? 42.316 23.112 37.337 1.00 37.59 218 GLU A N 1
ATOM 1671 C CA . GLU A 1 208 ? 41.863 21.969 36.568 1.00 40.02 218 GLU A CA 1
ATOM 1672 C C . GLU A 1 208 ? 40.355 22.008 36.285 1.00 41.83 218 GLU A C 1
ATOM 1673 O O . GLU A 1 208 ? 39.923 21.671 35.168 1.00 40.74 218 GLU A O 1
ATOM 1679 N N . LEU A 1 209 ? 39.558 22.424 37.275 1.00 37.56 219 LEU A N 1
ATOM 1680 C CA . LEU A 1 209 ? 38.106 22.513 37.074 1.00 35.45 219 LEU A CA 1
ATOM 1681 C C . LEU A 1 209 ? 37.719 23.559 36.033 1.00 33.15 219 LEU A C 1
ATOM 1682 O O . LEU A 1 209 ? 36.872 23.292 35.173 1.00 35.79 219 LEU A O 1
ATOM 1687 N N . GLY A 1 210 ? 38.312 24.749 36.116 1.00 36.02 220 GLY A N 1
ATOM 1688 C CA . GLY A 1 210 ? 38.014 25.802 35.155 1.00 37.18 220 GLY A CA 1
ATOM 1689 C C . GLY A 1 210 ? 38.232 25.344 33.722 1.00 41.76 220 GLY A C 1
ATOM 1690 O O . GLY A 1 210 ? 37.401 25.586 32.824 1.00 40.68 220 GLY A O 1
ATOM 1691 N N . VAL A 1 211 ? 39.342 24.644 33.508 1.00 39.13 221 VAL A N 1
ATOM 1692 C CA . VAL A 1 211 ? 39.673 24.159 32.172 1.00 40.40 221 VAL A CA 1
ATOM 1693 C C . VAL A 1 211 ? 38.765 23.014 31.724 1.00 39.31 221 VAL A C 1
ATOM 1694 O O . VAL A 1 211 ? 38.294 23.015 30.583 1.00 41.67 221 VAL A O 1
ATOM 1706 N N . ALA A 1 213 ? 35.756 22.457 32.626 1.00 36.13 223 ALA A N 1
ATOM 1707 C CA . ALA A 1 213 ? 34.425 22.991 32.381 1.00 36.61 223 ALA A CA 1
ATOM 1708 C C . ALA A 1 213 ? 34.368 23.599 30.985 1.00 39.27 223 ALA A C 1
ATOM 1709 O O . ALA A 1 213 ? 33.341 23.520 30.316 1.00 36.93 223 ALA A O 1
ATOM 1711 N N . GLN A 1 214 ? 35.474 24.201 30.549 1.00 47.81 224 GLN A N 1
ATOM 1712 C CA . GLN A 1 214 ? 35.564 24.743 29.201 1.00 48.85 224 GLN A CA 1
ATOM 1713 C C . GLN A 1 214 ? 35.415 23.633 28.186 1.00 48.22 224 GLN A C 1
ATOM 1714 O O . GLN A 1 214 ? 34.619 23.744 27.249 1.00 50.92 224 GLN A O 1
ATOM 1720 N N . LEU A 1 215 ? 36.192 22.567 28.378 1.00 41.09 225 LEU A N 1
ATOM 1721 C CA . LEU A 1 215 ? 36.206 21.434 27.455 1.00 44.54 225 LEU A CA 1
ATOM 1722 C C . LEU A 1 215 ? 34.842 20.790 27.336 1.00 44.46 225 LEU A C 1
ATOM 1723 O O . LEU A 1 215 ? 34.355 20.543 26.225 1.00 44.50 225 LEU A O 1
ATOM 1728 N N . ILE A 1 216 ? 34.247 20.490 28.491 1.00 39.03 226 ILE A N 1
ATOM 1729 C CA . ILE A 1 216 ? 32.940 19.837 28.538 1.00 40.18 226 ILE A CA 1
ATOM 1730 C C . ILE A 1 216 ? 31.924 20.701 27.796 1.00 39.45 226 ILE A C 1
ATOM 1731 O O . ILE A 1 216 ? 31.198 20.218 26.931 1.00 40.98 226 ILE A O 1
ATOM 1736 N N . HIS A 1 217 ? 31.897 21.987 28.114 1.00 46.11 227 HIS A N 1
ATOM 1737 C CA . HIS A 1 217 ? 30.989 22.891 27.440 1.00 51.03 227 HIS A CA 1
ATOM 1738 C C . HIS A 1 217 ? 31.256 22.952 25.925 1.00 54.25 227 HIS A C 1
ATOM 1739 O O . HIS A 1 217 ? 30.325 23.025 25.126 1.00 54.42 227 HIS A O 1
ATOM 1746 N N . LYS A 1 218 ? 32.528 22.898 25.543 1.00 53.83 228 LYS A N 1
ATOM 1747 C CA . LYS A 1 218 ? 32.929 22.974 24.140 1.00 53.54 228 LYS A CA 1
ATOM 1748 C C . LYS A 1 218 ? 32.478 21.746 23.377 1.00 53.84 228 LYS A C 1
ATOM 1749 O O . LYS A 1 218 ? 31.886 21.856 22.299 1.00 56.05 228 LYS A O 1
ATOM 1755 N N . LYS A 1 219 ? 32.776 20.573 23.923 1.00 39.76 229 LYS A N 1
ATOM 1756 C CA . LYS A 1 219 ? 32.324 19.327 23.323 1.00 44.57 229 LYS A CA 1
ATOM 1757 C C . LYS A 1 219 ? 30.809 19.330 23.075 1.00 50.47 229 LYS A C 1
ATOM 1758 O O . LYS A 1 219 ? 30.353 18.943 21.992 1.00 49.15 229 LYS A O 1
ATOM 1764 N N . LEU A 1 220 ? 30.045 19.769 24.079 1.00 43.98 230 LEU A N 1
ATOM 1765 C CA . LEU A 1 220 ? 28.580 19.765 24.020 1.00 44.94 230 LEU A CA 1
ATOM 1766 C C . LEU A 1 220 ? 28.063 20.700 22.925 1.00 49.16 230 LEU A C 1
ATOM 1767 O O . LEU A 1 220 ? 27.075 20.396 22.254 1.00 49.22 230 LEU A O 1
ATOM 1772 N N . GLU A 1 221 ? 28.732 21.840 22.755 1.00 57.19 231 GLU A N 1
ATOM 1773 C CA . GLU A 1 221 ? 28.431 22.760 21.661 1.00 61.83 231 GLU A CA 1
ATOM 1774 C C . GLU A 1 221 ? 28.705 22.121 20.299 1.00 63.61 231 GLU A C 1
ATOM 1775 O O . GLU A 1 221 ? 27.825 22.094 19.436 1.00 64.33 231 GLU A O 1
ATOM 1781 N N . LYS A 1 222 ? 29.926 21.622 20.110 1.00 67.85 232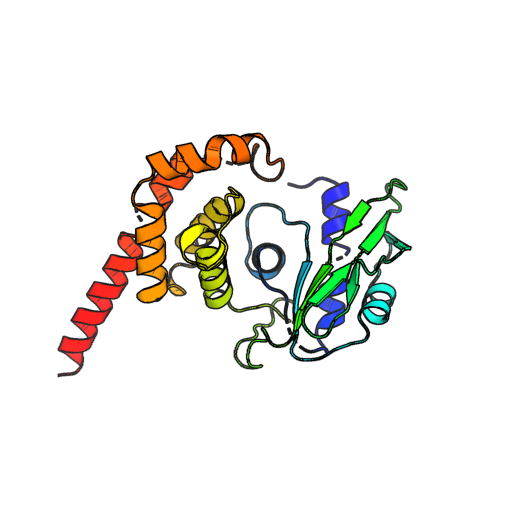 LYS A N 1
ATOM 1782 C CA . LYS A 1 222 ? 30.298 20.917 18.883 1.00 73.21 232 LYS A CA 1
ATOM 1783 C C . LYS A 1 222 ? 29.326 19.776 18.571 1.00 75.72 232 LYS A C 1
ATOM 1784 O O . LYS A 1 222 ? 28.936 19.583 17.419 1.00 77.61 232 LYS A O 1
ATOM 1790 N N . GLN A 1 223 ? 28.935 19.032 19.602 1.00 75.34 233 GLN A N 1
ATOM 1791 C CA . GLN A 1 223 ? 27.927 17.984 19.460 1.00 77.22 233 GLN A CA 1
ATOM 1792 C C . GLN A 1 223 ? 26.606 18.547 18.945 1.00 77.81 233 GLN A C 1
ATOM 1793 O O . GLN A 1 223 ? 25.984 17.969 18.053 1.00 80.32 233 GLN A O 1
ATOM 1799 N N . SER A 1 224 ? 26.184 19.669 19.521 1.00 51.54 234 SER A N 1
ATOM 1800 C CA . SER A 1 224 ? 24.966 20.352 19.088 1.00 57.40 234 SER A CA 1
ATOM 1801 C C . SER A 1 224 ? 25.055 20.811 17.626 1.00 61.15 234 SER A C 1
ATOM 1802 O O . SER A 1 224 ? 24.203 20.450 16.814 1.00 61.12 234 SER A O 1
ATOM 1805 N N . HIS A 1 225 ? 26.079 21.600 17.299 1.00 87.55 235 HIS A N 1
ATOM 1806 C CA . HIS A 1 225 ? 26.279 22.096 15.933 1.00 89.20 235 HIS A CA 1
ATOM 1807 C C . HIS A 1 225 ? 26.345 20.958 14.916 1.00 89.32 235 HIS A C 1
ATOM 1808 O O . HIS A 1 225 ? 25.850 21.076 13.793 1.00 92.32 235 HIS A O 1
ATOM 1815 N N . SER A 1 226 ? 26.969 19.859 15.322 1.00 64.83 236 SER A N 1
ATOM 1816 C CA . SER A 1 226 ? 27.084 18.666 14.486 1.00 71.53 236 SER A CA 1
ATOM 1817 C C . SER A 1 226 ? 25.739 17.966 14.308 1.00 73.16 236 SER A C 1
ATOM 1818 O O . SER A 1 226 ? 25.431 17.465 13.222 1.00 75.91 236 SER A O 1
ATOM 1821 N N . LEU A 1 227 ? 24.951 17.917 15.381 1.00 76.79 237 LEU A N 1
ATOM 1822 C CA . LEU A 1 227 ? 23.650 17.253 15.354 1.00 78.91 237 LEU A CA 1
ATOM 1823 C C . LEU A 1 227 ? 22.717 17.942 14.354 1.00 80.49 237 LEU A C 1
ATOM 1824 O O . LEU A 1 227 ? 22.016 17.279 13.582 1.00 79.23 237 LEU A O 1
ATOM 1829 N N . ASN A 1 228 ? 22.730 19.275 14.373 1.00 78.63 238 ASN A N 1
ATOM 1830 C CA . ASN A 1 228 ? 21.922 20.082 13.462 1.00 81.27 238 ASN A CA 1
ATOM 1831 C C . ASN A 1 228 ? 22.200 19.802 11.986 1.00 84.94 238 ASN A C 1
ATOM 1832 O O . ASN A 1 228 ? 21.273 19.571 11.210 1.00 86.75 238 ASN A O 1
ATOM 1837 N N . ALA A 1 229 ? 23.475 19.837 11.607 1.00 90.25 239 ALA A N 1
ATOM 1838 C CA . ALA A 1 229 ? 23.880 19.526 10.241 1.00 91.62 239 ALA A CA 1
ATOM 1839 C C . ALA A 1 229 ? 23.393 18.134 9.819 1.00 93.51 239 ALA A C 1
ATOM 1840 O O . ALA A 1 229 ? 22.842 17.968 8.728 1.00 95.53 239 ALA A O 1
ATOM 1842 N N . LEU A 1 230 ? 23.581 17.145 10.691 1.00 79.83 240 LEU A N 1
ATOM 1843 C CA . LEU A 1 230 ? 23.113 15.780 10.432 1.00 83.51 240 LEU A CA 1
ATOM 1844 C C . LEU A 1 230 ? 21.591 15.711 10.252 1.00 87.12 240 LEU A C 1
ATOM 1845 O O . LEU A 1 230 ? 21.094 14.960 9.406 1.00 88.33 240 LEU A O 1
ATOM 1850 N N . GLN A 1 231 ? 20.860 16.486 11.055 1.00 85.84 241 GLN A N 1
ATOM 1851 C CA . GLN A 1 231 ? 19.393 16.497 11.019 1.00 86.26 241 GLN A CA 1
ATOM 1852 C C . GLN A 1 231 ? 18.819 16.888 9.651 1.00 88.83 241 GLN A C 1
ATOM 1853 O O . GLN A 1 231 ? 17.757 16.399 9.263 1.00 90.43 241 GLN A O 1
ATOM 1859 N N . GLU A 1 232 ? 19.522 17.758 8.925 1.00 106.12 242 GLU A N 1
ATOM 1860 C CA . GLU A 1 232 ? 19.103 18.146 7.577 1.00 108.00 242 GLU A CA 1
ATOM 1861 C C . GLU A 1 232 ? 19.306 17.000 6.579 1.00 110.79 242 GLU A C 1
ATOM 1862 O O . GLU A 1 232 ? 18.623 15.972 6.630 1.00 108.42 242 GLU A O 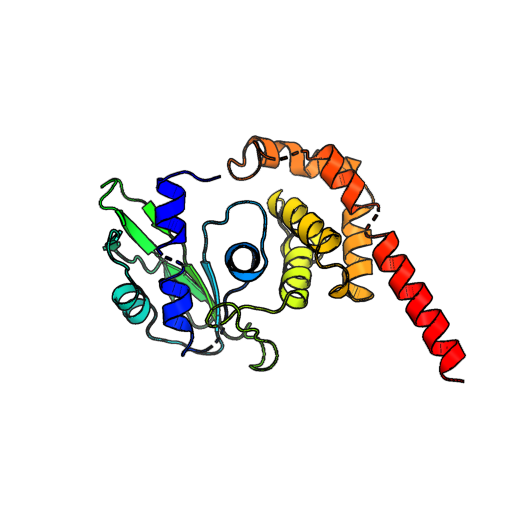1
#

CATH classification: 3.10.450.620 (+1 more: 1.20.58.1790)

Nearest PDB structures (foldseek):
  4o8s-assembly1_A  TM=1.004E+00  e=8.784E-43  Helicobacter pylori J99
  4ok0-assembly1_A  TM=9.955E-01  e=1.330E-38  Helicobacter pylori J99
  8rc4-assembly1_g  TM=6.405E-01  e=7.168E+00  Homo sapiens
  5vot-assembly1_F  TM=3.596E-01  e=5.652E+00  Rattus norvegicus